Protein AF-A0A0S3ULH1-F1 (afdb_monomer)

InterPro domains:
  IPR059206 P-loop ATPase, Sll1717-like [NF047389] (30-285)

Organism: Prevotella intermedia (NCBI:txid28131)

Mean predicted aligned error: 12.22 Å

Radius of gyration: 22.66 Å; Cα contacts (8 Å, |Δi|>4): 345; chains: 1; bounding box: 82×44×46 Å

Structure (mmCIF, N/CA/C/O backbone):
data_AF-A0A0S3ULH1-F1
#
_entry.id   AF-A0A0S3ULH1-F1
#
loop_
_atom_site.group_PDB
_atom_site.id
_atom_site.type_symbol
_atom_site.label_atom_id
_atom_site.label_alt_id
_atom_site.label_comp_id
_atom_site.label_asym_id
_atom_site.label_entity_id
_atom_site.label_seq_id
_atom_site.pdbx_PDB_ins_code
_atom_site.Cartn_x
_atom_site.Cartn_y
_atom_site.Cartn_z
_atom_site.occupancy
_atom_site.B_iso_or_equiv
_atom_site.auth_seq_id
_atom_site.auth_comp_id
_atom_site.auth_asym_id
_atom_site.auth_atom_id
_atom_site.pdbx_PDB_model_num
ATOM 1 N N . MET A 1 1 ? 28.859 20.564 10.165 1.00 41.84 1 MET A N 1
ATOM 2 C CA . MET A 1 1 ? 30.160 20.377 10.840 1.00 41.84 1 MET A CA 1
ATOM 3 C C . MET A 1 1 ? 29.998 19.184 11.765 1.00 41.84 1 MET A C 1
ATOM 5 O O . MET A 1 1 ? 29.239 19.270 12.724 1.00 41.84 1 MET A O 1
ATOM 9 N N . GLY A 1 2 ? 30.549 18.041 11.371 1.00 35.47 2 GLY A N 1
ATOM 10 C CA . GLY A 1 2 ? 30.375 16.768 12.058 1.00 35.47 2 GLY A CA 1
ATOM 11 C C . GLY A 1 2 ? 31.187 16.708 13.349 1.00 35.47 2 GLY A C 1
ATOM 12 O O . GLY A 1 2 ? 32.244 17.326 13.472 1.00 35.47 2 GLY A O 1
ATOM 13 N N . VAL A 1 3 ? 30.702 15.922 14.311 1.00 42.66 3 VAL A N 1
ATOM 14 C CA . VAL A 1 3 ? 31.315 15.722 15.640 1.00 42.66 3 VAL A CA 1
ATOM 15 C C . VAL A 1 3 ? 32.783 15.262 15.545 1.00 42.66 3 VAL A C 1
ATOM 17 O O . VAL A 1 3 ? 33.584 15.524 16.440 1.00 42.66 3 VAL A O 1
ATOM 20 N N . LEU A 1 4 ? 33.162 14.645 14.425 1.00 42.12 4 LEU A N 1
ATOM 21 C CA . LEU A 1 4 ? 34.492 14.091 14.174 1.00 42.12 4 LEU A CA 1
ATOM 22 C C . LEU A 1 4 ? 35.426 15.017 13.372 1.00 42.12 4 LEU A C 1
ATOM 24 O O . LEU A 1 4 ? 36.625 14.745 13.305 1.00 42.12 4 LEU A O 1
ATOM 28 N N . ASP A 1 5 ? 34.945 16.145 12.838 1.00 43.78 5 ASP A N 1
ATOM 29 C CA . ASP A 1 5 ? 35.771 17.050 12.016 1.00 43.78 5 ASP A CA 1
ATOM 30 C C . ASP A 1 5 ? 36.932 17.657 12.830 1.00 43.78 5 ASP A C 1
ATOM 32 O O . ASP A 1 5 ? 38.032 17.882 12.319 1.00 43.78 5 ASP A O 1
ATOM 36 N N . LYS A 1 6 ? 36.730 17.850 14.143 1.00 48.81 6 LYS A N 1
ATOM 37 C CA . LYS A 1 6 ? 37.779 18.297 15.079 1.00 48.81 6 LYS A CA 1
ATOM 38 C C . LYS A 1 6 ? 38.857 17.235 15.344 1.00 48.81 6 LYS A C 1
ATOM 40 O O . LYS A 1 6 ? 39.978 17.596 15.695 1.00 48.81 6 LYS A O 1
ATOM 45 N N . LEU A 1 7 ? 38.540 15.949 15.181 1.00 43.47 7 LEU A N 1
ATOM 46 C CA . LEU A 1 7 ? 39.477 14.835 15.379 1.00 43.47 7 LEU A CA 1
ATOM 47 C C . LEU A 1 7 ? 40.346 14.591 14.136 1.00 43.47 7 LEU A C 1
ATOM 49 O O . LEU A 1 7 ? 41.542 14.336 14.269 1.00 43.47 7 LEU A O 1
ATOM 53 N N . ILE A 1 8 ? 39.780 14.758 12.937 1.00 48.38 8 ILE A N 1
ATOM 54 C CA . ILE A 1 8 ? 40.493 14.591 11.658 1.00 48.38 8 ILE A CA 1
ATOM 55 C C . ILE A 1 8 ? 41.556 15.686 11.461 1.00 48.38 8 ILE A C 1
ATOM 57 O O . ILE A 1 8 ? 42.652 15.425 10.969 1.00 48.38 8 ILE A O 1
ATOM 61 N N . ASN A 1 9 ? 41.283 16.914 11.907 1.00 46.34 9 ASN A N 1
ATOM 62 C CA . ASN A 1 9 ? 42.234 18.017 11.753 1.00 46.34 9 ASN A CA 1
ATOM 63 C C . ASN A 1 9 ? 43.432 17.950 12.717 1.00 46.34 9 ASN A C 1
ATOM 65 O O . ASN A 1 9 ? 44.463 18.557 12.440 1.00 46.34 9 ASN A O 1
ATOM 69 N N . ARG A 1 10 ? 43.352 17.182 13.816 1.00 46.47 10 ARG A N 1
ATOM 70 C CA . ARG A 1 10 ? 44.491 16.981 14.736 1.00 46.47 10 ARG A CA 1
ATOM 71 C C . ARG A 1 10 ? 45.548 16.018 14.196 1.00 46.47 10 ARG A C 1
ATOM 73 O O . ARG A 1 10 ? 46.707 16.133 14.573 1.00 46.47 10 ARG A O 1
ATOM 80 N N . THR A 1 11 ? 45.179 15.089 13.317 1.00 46.59 11 THR A N 1
ATOM 81 C CA . THR A 1 11 ? 46.098 14.060 12.798 1.00 46.59 11 THR A CA 1
ATOM 82 C C . THR A 1 11 ? 46.973 14.544 11.641 1.00 46.59 11 THR A C 1
ATOM 84 O O . THR A 1 11 ? 48.002 13.932 11.376 1.00 46.59 11 THR A O 1
ATOM 87 N N . ARG A 1 12 ? 46.631 15.660 10.982 1.00 46.47 12 ARG A N 1
ATOM 88 C CA . ARG A 1 12 ? 47.402 16.201 9.844 1.00 46.47 12 ARG A CA 1
ATOM 89 C C . ARG A 1 12 ? 48.645 17.018 10.227 1.00 46.47 12 ARG A C 1
ATOM 91 O O . ARG A 1 12 ? 49.480 17.244 9.362 1.00 46.47 12 ARG A O 1
ATOM 98 N N . ASN A 1 13 ? 48.799 17.423 11.492 1.00 45.12 13 ASN A N 1
ATOM 99 C CA . ASN A 1 13 ? 49.894 18.311 11.921 1.00 45.12 13 ASN A CA 1
ATOM 100 C C . ASN A 1 13 ? 51.162 17.604 12.432 1.00 45.12 13 ASN A C 1
ATOM 102 O O . ASN A 1 13 ? 52.136 18.286 12.740 1.00 45.12 13 ASN A O 1
ATOM 106 N N . ASN A 1 14 ? 51.198 16.270 12.492 1.00 43.31 14 ASN A N 1
ATOM 107 C CA . ASN A 1 14 ? 52.399 15.542 12.909 1.00 43.31 14 ASN A CA 1
ATOM 108 C C . ASN A 1 14 ? 53.094 14.924 11.693 1.00 43.31 14 ASN A C 1
ATOM 110 O O . ASN A 1 14 ? 52.761 13.825 11.254 1.00 43.31 14 ASN A O 1
ATOM 114 N N . GLY A 1 15 ? 54.060 15.665 11.147 1.00 46.69 15 GLY A N 1
ATOM 115 C CA . GLY A 1 15 ? 54.999 15.173 10.147 1.00 46.69 15 GLY A CA 1
ATOM 116 C C . GLY A 1 15 ? 55.938 14.122 10.739 1.00 46.69 15 GLY A C 1
ATOM 117 O O . GLY A 1 15 ? 56.554 14.336 11.780 1.00 46.69 15 GLY A O 1
ATOM 118 N N . GLY A 1 16 ? 56.051 12.985 10.059 1.00 38.22 16 GLY A N 1
ATOM 119 C CA . GLY A 1 16 ? 56.993 11.926 10.399 1.00 38.22 16 GLY A CA 1
ATOM 120 C C . GLY A 1 16 ? 56.748 10.689 9.546 1.00 38.22 16 GLY A C 1
ATOM 121 O O . GLY A 1 16 ? 55.674 10.097 9.605 1.00 38.22 16 GLY A O 1
ATOM 122 N N . ASN A 1 17 ? 57.747 10.327 8.740 1.00 48.19 17 ASN A N 1
ATOM 123 C CA . ASN A 1 17 ? 57.788 9.127 7.905 1.00 48.19 17 ASN A CA 1
ATOM 124 C C . ASN A 1 17 ? 57.305 7.891 8.682 1.00 48.19 17 ASN A C 1
ATOM 126 O O . ASN A 1 17 ? 57.928 7.493 9.665 1.00 48.19 17 ASN A O 1
ATOM 130 N N . SER A 1 18 ? 56.220 7.262 8.235 1.00 40.56 18 SER A N 1
ATOM 131 C CA . SER A 1 18 ? 55.760 5.986 8.776 1.00 40.56 18 SER A CA 1
ATOM 132 C C . SER A 1 18 ? 54.980 5.237 7.706 1.00 40.56 18 SER A C 1
ATOM 134 O O . SER A 1 18 ? 54.102 5.804 7.056 1.00 40.56 18 SER A O 1
ATOM 136 N N . TYR A 1 19 ? 55.331 3.966 7.513 1.00 43.03 19 TYR A N 1
ATOM 137 C CA . TYR A 1 19 ? 54.594 3.008 6.696 1.00 43.03 19 TYR A CA 1
ATOM 138 C C . TYR A 1 19 ? 53.087 3.184 6.913 1.00 43.03 19 TYR A C 1
ATOM 140 O O . TYR A 1 19 ? 52.590 3.001 8.027 1.00 43.03 19 TYR A O 1
ATOM 148 N N . HIS A 1 20 ? 52.356 3.534 5.853 1.00 46.38 20 HIS A N 1
ATOM 149 C CA . HIS A 1 20 ? 50.905 3.660 5.903 1.00 46.38 20 HIS A CA 1
ATOM 150 C C . HIS A 1 20 ? 50.287 2.280 6.175 1.00 46.38 20 HIS A C 1
ATOM 152 O O . HIS A 1 20 ? 49.943 1.537 5.259 1.00 46.38 20 HIS A O 1
ATOM 158 N N . LYS A 1 21 ? 50.112 1.933 7.454 1.00 45.50 21 LYS A N 1
ATOM 159 C CA . LYS A 1 21 ? 49.134 0.928 7.874 1.00 45.50 21 LYS A CA 1
ATOM 160 C C . LYS A 1 21 ? 47.760 1.507 7.557 1.00 45.50 21 LYS A C 1
ATOM 162 O O . LYS A 1 21 ? 47.193 2.259 8.343 1.00 45.50 21 LYS A O 1
ATOM 167 N N . THR A 1 22 ? 47.268 1.244 6.353 1.00 48.81 22 THR A N 1
ATOM 168 C CA . THR A 1 22 ? 45.938 1.686 5.946 1.00 48.81 22 THR A CA 1
ATOM 169 C C . THR A 1 22 ? 44.904 0.716 6.494 1.00 48.81 22 THR A C 1
ATOM 171 O O . THR A 1 22 ? 45.034 -0.487 6.294 1.00 48.81 22 THR A O 1
ATOM 174 N N . THR A 1 23 ? 43.818 1.222 7.066 1.00 44.03 23 THR A N 1
ATOM 175 C CA . THR A 1 23 ? 42.575 0.468 7.299 1.00 44.03 23 THR A CA 1
ATOM 176 C C . THR A 1 23 ? 41.792 0.243 5.995 1.00 44.03 23 THR A C 1
ATOM 178 O O . THR A 1 23 ? 40.571 0.122 6.001 1.00 44.03 23 THR A O 1
ATOM 181 N N . LYS A 1 24 ? 42.472 0.213 4.843 1.00 44.91 24 LYS A N 1
ATOM 182 C CA . LYS A 1 24 ? 41.869 -0.032 3.531 1.00 44.91 24 LYS A CA 1
ATOM 183 C C . LYS A 1 24 ? 41.434 -1.503 3.512 1.00 44.91 24 LYS A C 1
ATOM 185 O O . LYS A 1 24 ? 42.273 -2.387 3.404 1.00 44.91 24 LYS A O 1
ATOM 190 N N . GLY A 1 25 ? 40.141 -1.740 3.743 1.00 44.16 25 GLY A N 1
ATOM 191 C CA . GLY A 1 25 ? 39.559 -3.065 4.012 1.00 44.16 25 GLY A CA 1
ATOM 192 C C . GLY A 1 25 ? 38.865 -3.194 5.376 1.00 44.16 25 GLY A C 1
ATOM 193 O O . GLY A 1 25 ? 38.247 -4.214 5.652 1.00 44.16 25 GLY A O 1
ATOM 194 N N . PHE A 1 26 ? 38.925 -2.169 6.229 1.00 33.47 26 PHE A N 1
ATOM 195 C CA . PHE A 1 26 ? 38.158 -2.115 7.471 1.00 33.47 26 PHE A CA 1
ATOM 196 C C . PHE A 1 26 ? 36.742 -1.614 7.159 1.00 33.47 26 PHE A C 1
ATOM 198 O O . PHE A 1 26 ? 36.512 -0.413 7.012 1.00 33.47 26 PHE A O 1
ATOM 205 N N . CYS A 1 27 ? 35.793 -2.541 7.019 1.00 44.28 27 CYS A N 1
ATOM 206 C CA . CYS A 1 27 ? 34.372 -2.212 6.951 1.00 44.28 27 CYS A CA 1
ATOM 207 C C . CYS A 1 27 ? 33.905 -1.761 8.338 1.00 44.28 27 CYS A C 1
ATOM 209 O O . CYS A 1 27 ? 33.594 -2.573 9.206 1.00 44.28 27 CYS A O 1
ATOM 211 N N . ILE A 1 28 ? 33.857 -0.447 8.551 1.00 48.84 28 ILE A N 1
ATOM 212 C CA . ILE A 1 28 ? 33.055 0.133 9.626 1.00 48.84 28 ILE A CA 1
ATOM 213 C C . ILE A 1 28 ? 31.607 -0.024 9.160 1.00 48.84 28 ILE A C 1
ATOM 215 O O . ILE A 1 28 ? 31.156 0.706 8.281 1.00 48.84 28 ILE A O 1
ATOM 219 N N . GLY A 1 29 ? 30.954 -1.081 9.644 1.00 42.94 29 GLY A N 1
ATOM 220 C CA . GLY A 1 29 ? 29.659 -1.523 9.141 1.00 42.94 29 GLY A CA 1
ATOM 221 C C . GLY A 1 29 ? 28.594 -0.441 9.266 1.00 42.94 29 GLY A C 1
ATOM 222 O O . GLY A 1 29 ? 28.454 0.191 10.314 1.00 42.94 29 GLY A O 1
ATOM 223 N N . ILE A 1 30 ? 27.828 -0.259 8.195 1.00 55.34 30 ILE A N 1
ATOM 224 C CA . ILE A 1 30 ? 26.535 0.405 8.269 1.00 55.34 30 ILE A CA 1
ATOM 225 C C . ILE A 1 30 ? 25.559 -0.674 8.763 1.00 55.34 30 ILE A C 1
ATOM 227 O O . ILE A 1 30 ? 25.462 -1.723 8.131 1.00 55.34 30 ILE A O 1
ATOM 231 N N . PRO A 1 31 ? 24.911 -0.504 9.926 1.00 54.22 31 PRO A N 1
ATOM 232 C CA . PRO A 1 31 ? 24.268 -1.614 10.632 1.00 54.22 31 PRO A CA 1
ATOM 233 C C . PRO A 1 31 ? 22.986 -2.143 9.968 1.00 54.22 31 PRO A C 1
ATOM 235 O O . PRO A 1 31 ? 22.467 -3.171 10.403 1.00 54.22 31 PRO A O 1
ATOM 238 N N . GLU A 1 32 ? 22.456 -1.464 8.947 1.00 60.06 32 GLU A N 1
ATOM 239 C CA . GLU A 1 32 ? 21.135 -1.739 8.377 1.00 60.06 32 GLU A CA 1
ATOM 240 C C . GLU A 1 32 ? 21.149 -1.614 6.851 1.00 60.06 32 GLU A C 1
ATOM 242 O O . GLU A 1 32 ? 21.773 -0.706 6.304 1.00 60.06 32 GLU A O 1
ATOM 247 N N . ALA A 1 33 ? 20.427 -2.510 6.169 1.00 58.56 33 ALA A N 1
ATOM 248 C CA . ALA A 1 33 ? 20.373 -2.560 4.706 1.00 58.56 33 ALA A CA 1
ATOM 249 C C . ALA A 1 33 ? 19.821 -1.265 4.082 1.00 58.56 33 ALA A C 1
ATOM 251 O O . ALA A 1 33 ? 20.285 -0.856 3.025 1.00 58.56 33 ALA A O 1
ATOM 252 N N . GLU A 1 34 ? 18.886 -0.585 4.752 1.00 56.38 34 GLU A N 1
ATOM 253 C CA . GLU A 1 34 ? 18.378 0.731 4.333 1.00 56.38 34 GLU A CA 1
ATOM 254 C C . GLU A 1 34 ? 19.474 1.804 4.378 1.00 56.38 34 GLU A C 1
ATOM 256 O O . GLU A 1 34 ? 19.679 2.570 3.430 1.00 56.38 34 GLU A O 1
ATOM 261 N N . ALA A 1 35 ? 20.219 1.844 5.483 1.00 54.75 35 ALA A N 1
ATOM 262 C CA . ALA A 1 35 ? 21.317 2.780 5.643 1.00 54.75 35 ALA A CA 1
ATOM 263 C C . ALA A 1 35 ? 22.459 2.459 4.661 1.00 54.75 35 ALA A C 1
ATOM 265 O O . ALA A 1 35 ? 23.105 3.382 4.163 1.00 54.75 35 ALA A O 1
ATOM 266 N N . GLU A 1 36 ? 22.682 1.181 4.337 1.00 57.62 36 GLU A N 1
ATOM 267 C CA . GLU A 1 36 ? 23.626 0.743 3.307 1.00 57.62 36 GLU A CA 1
ATOM 268 C C . GLU A 1 36 ? 23.166 1.177 1.907 1.00 57.62 36 GLU A C 1
ATOM 270 O O . GLU A 1 36 ? 23.932 1.823 1.196 1.00 57.62 36 GLU A O 1
ATOM 275 N N . ALA A 1 37 ? 21.902 0.943 1.544 1.00 57.78 37 ALA A N 1
ATOM 276 C CA . ALA A 1 37 ? 21.329 1.375 0.268 1.00 57.78 37 ALA A CA 1
ATOM 277 C C . ALA A 1 37 ? 21.405 2.901 0.064 1.00 57.78 37 ALA A C 1
ATOM 279 O O . ALA A 1 37 ? 21.583 3.370 -1.061 1.00 57.78 37 ALA A O 1
ATOM 280 N N . THR A 1 38 ? 21.306 3.674 1.149 1.00 56.00 38 THR A N 1
ATOM 281 C CA . THR A 1 38 ? 21.276 5.144 1.099 1.00 56.00 38 THR A CA 1
ATOM 282 C C . THR A 1 38 ? 22.662 5.790 1.216 1.00 56.00 38 THR A C 1
ATOM 284 O O . THR A 1 38 ? 22.902 6.843 0.626 1.00 56.00 38 THR A O 1
ATOM 287 N N . THR A 1 39 ? 23.580 5.191 1.982 1.00 55.44 39 THR A N 1
ATOM 288 C CA . THR A 1 39 ? 24.815 5.863 2.446 1.00 55.44 39 THR A CA 1
ATOM 289 C C . THR A 1 39 ? 26.097 5.186 1.962 1.00 55.44 39 THR A C 1
ATOM 291 O O . THR A 1 39 ? 27.173 5.782 2.053 1.00 55.44 39 THR A O 1
ATOM 294 N N . ALA A 1 40 ? 26.030 3.948 1.464 1.00 57.91 40 ALA A N 1
ATOM 295 C CA . ALA A 1 40 ? 27.221 3.237 1.018 1.00 57.91 40 ALA A CA 1
ATOM 296 C C . ALA A 1 40 ? 27.744 3.782 -0.319 1.00 57.91 40 ALA A C 1
ATOM 298 O O . ALA A 1 40 ? 26.994 4.111 -1.237 1.00 57.91 40 ALA A O 1
ATOM 299 N N . SER A 1 41 ? 29.071 3.832 -0.451 1.00 51.72 41 SER A N 1
ATOM 300 C CA . SER A 1 41 ? 29.747 4.168 -1.710 1.00 51.72 41 SER A CA 1
ATOM 301 C C . SER A 1 41 ? 29.625 3.068 -2.772 1.00 51.72 41 SER A C 1
ATOM 303 O O . SER A 1 41 ? 29.905 3.318 -3.943 1.00 51.72 41 SER A O 1
ATOM 305 N N . ILE A 1 42 ? 29.214 1.860 -2.374 1.00 53.81 42 ILE A N 1
ATOM 306 C CA . ILE A 1 42 ? 28.978 0.709 -3.247 1.00 53.81 42 ILE A CA 1
ATOM 307 C C . ILE A 1 42 ? 27.502 0.328 -3.122 1.00 53.81 42 ILE A C 1
ATOM 309 O O . ILE A 1 42 ? 26.988 0.222 -2.012 1.00 53.81 42 ILE A O 1
ATOM 313 N N . LYS A 1 43 ? 26.815 0.141 -4.255 1.00 58.38 43 LYS A N 1
ATOM 314 C CA . LYS A 1 43 ? 25.382 -0.185 -4.279 1.00 58.38 43 LYS A CA 1
ATOM 315 C C . LYS A 1 43 ? 25.134 -1.581 -3.703 1.00 58.38 43 LYS A C 1
ATOM 317 O O . LYS A 1 43 ? 25.826 -2.518 -4.108 1.00 58.38 43 LYS A O 1
ATOM 322 N N . LEU A 1 44 ? 24.102 -1.711 -2.864 1.00 62.44 44 LEU A N 1
ATOM 323 C CA . LEU A 1 44 ? 23.620 -2.973 -2.279 1.00 62.44 44 LEU A CA 1
ATOM 324 C C . LEU A 1 44 ? 23.453 -4.083 -3.338 1.00 62.44 44 LEU A C 1
ATOM 326 O O . LEU A 1 44 ? 23.841 -5.225 -3.109 1.00 62.44 44 LEU A O 1
ATOM 330 N N . ASP A 1 45 ? 22.978 -3.726 -4.536 1.00 60.28 45 ASP A N 1
ATOM 331 C CA . ASP A 1 45 ? 22.803 -4.645 -5.675 1.00 60.28 45 ASP A CA 1
ATOM 332 C C . ASP A 1 45 ? 24.074 -5.389 -6.092 1.00 60.28 45 ASP A C 1
ATOM 334 O O . ASP A 1 45 ? 23.996 -6.463 -6.677 1.00 60.28 45 ASP A O 1
ATOM 338 N N . THR A 1 46 ? 25.251 -4.833 -5.800 1.00 58.28 46 THR A N 1
ATOM 339 C CA . THR A 1 46 ? 26.536 -5.459 -6.148 1.00 58.28 46 THR A CA 1
ATOM 340 C C . THR A 1 46 ? 26.807 -6.703 -5.295 1.00 58.28 46 THR A C 1
ATOM 342 O O . THR A 1 46 ? 27.585 -7.565 -5.696 1.00 58.28 46 THR A O 1
ATOM 345 N N . PHE A 1 47 ? 26.180 -6.796 -4.118 1.00 61.44 47 PHE A N 1
ATOM 346 C CA . PHE A 1 47 ? 26.401 -7.867 -3.144 1.00 61.44 47 PHE A CA 1
ATOM 347 C C . PHE A 1 47 ? 25.138 -8.659 -2.805 1.00 61.44 47 PHE A C 1
ATOM 349 O O . PHE A 1 47 ? 25.234 -9.699 -2.152 1.00 61.44 47 PHE A O 1
ATOM 356 N N . PHE A 1 48 ? 23.960 -8.190 -3.224 1.00 68.81 48 PHE A N 1
ATOM 357 C CA . PHE A 1 48 ? 22.719 -8.909 -2.988 1.00 68.81 48 PHE A CA 1
ATOM 358 C C . PHE A 1 48 ? 22.682 -10.200 -3.812 1.00 68.81 48 PHE A C 1
ATOM 360 O O . PHE A 1 48 ? 22.799 -10.187 -5.036 1.00 68.81 48 PHE A O 1
ATOM 367 N N . VAL A 1 49 ? 22.491 -11.324 -3.125 1.00 67.81 49 VAL A N 1
ATOM 368 C CA . VAL A 1 49 ? 22.303 -12.639 -3.739 1.00 67.81 49 VAL A CA 1
ATOM 369 C C . VAL A 1 49 ? 21.054 -13.267 -3.133 1.00 67.81 49 VAL A C 1
ATOM 371 O O . VAL A 1 49 ? 20.985 -13.490 -1.922 1.00 67.81 49 VAL A O 1
ATOM 374 N N . ASP A 1 50 ? 20.065 -13.566 -3.976 1.00 71.38 50 ASP A N 1
ATOM 375 C CA . ASP A 1 50 ? 18.818 -14.218 -3.568 1.00 71.38 50 ASP A CA 1
ATOM 376 C C . ASP A 1 50 ? 19.007 -15.736 -3.414 1.00 71.38 50 ASP A C 1
ATOM 378 O O . ASP A 1 50 ? 18.539 -16.533 -4.221 1.00 71.38 50 ASP A O 1
ATOM 382 N N . TYR A 1 51 ? 19.717 -16.154 -2.365 1.00 65.25 51 TYR A N 1
ATOM 383 C CA . TYR A 1 51 ? 20.005 -17.572 -2.109 1.00 65.25 51 TYR A CA 1
ATOM 384 C C . TYR A 1 51 ? 18.757 -18.447 -1.900 1.00 65.25 51 TYR A C 1
ATOM 386 O O . TYR A 1 51 ? 18.849 -19.670 -1.987 1.00 65.25 51 TYR A O 1
ATOM 394 N N . LEU A 1 52 ? 17.607 -17.848 -1.579 1.00 68.94 52 LEU A N 1
ATOM 395 C CA . LEU A 1 52 ? 16.378 -18.566 -1.227 1.00 68.94 52 LEU A CA 1
ATOM 396 C C . LEU A 1 52 ? 15.296 -18.472 -2.316 1.00 68.94 52 LEU A C 1
ATOM 398 O O . LEU A 1 52 ? 14.152 -18.871 -2.066 1.00 68.94 52 LEU A O 1
ATOM 402 N N . ASP A 1 53 ? 15.636 -17.962 -3.506 1.00 75.31 53 ASP A N 1
ATOM 403 C CA . ASP A 1 53 ? 14.702 -17.720 -4.614 1.00 75.31 53 ASP A CA 1
ATOM 404 C C . ASP A 1 53 ? 13.444 -16.952 -4.154 1.00 75.31 53 ASP A C 1
ATOM 406 O O . ASP A 1 53 ? 12.312 -17.230 -4.578 1.00 75.31 53 ASP A O 1
ATOM 410 N N . VAL A 1 54 ? 13.613 -16.010 -3.223 1.00 76.50 54 VAL A N 1
ATOM 411 C CA . VAL A 1 54 ? 12.516 -15.241 -2.636 1.00 76.50 54 VAL A CA 1
ATOM 412 C C . VAL A 1 54 ? 11.797 -14.443 -3.712 1.00 76.50 54 VAL A C 1
ATOM 414 O O . VAL A 1 54 ? 10.568 -14.466 -3.755 1.00 76.50 54 VAL A O 1
ATOM 417 N N . LEU A 1 55 ? 12.531 -13.800 -4.621 1.00 77.31 55 LEU A N 1
ATOM 418 C CA . LEU A 1 55 ? 11.959 -12.980 -5.691 1.00 77.31 55 LEU A CA 1
ATOM 419 C C . LEU A 1 55 ? 11.087 -13.820 -6.631 1.00 77.31 55 LEU A C 1
ATOM 421 O O . LEU A 1 55 ? 9.954 -13.454 -6.946 1.00 77.31 55 LEU A O 1
ATOM 425 N N . LYS A 1 56 ? 11.563 -15.012 -7.008 1.00 75.81 56 LYS A N 1
ATOM 426 C CA . LYS A 1 56 ? 10.804 -15.951 -7.845 1.00 75.81 56 LYS A CA 1
ATOM 427 C C . LYS A 1 56 ? 9.526 -16.421 -7.153 1.00 75.81 56 LYS A C 1
ATOM 429 O O . LYS A 1 56 ? 8.485 -16.554 -7.791 1.00 75.81 56 LYS A O 1
ATOM 434 N N . GLN A 1 57 ? 9.584 -16.660 -5.847 1.00 74.81 57 GLN A N 1
ATOM 435 C CA . GLN A 1 57 ? 8.412 -17.047 -5.064 1.00 74.81 57 GLN A CA 1
ATOM 436 C C . GLN A 1 57 ? 7.422 -15.886 -4.883 1.00 74.81 57 GLN A C 1
ATOM 438 O O . GLN A 1 57 ? 6.207 -16.106 -4.901 1.00 74.81 57 GLN A O 1
ATOM 443 N N . LEU A 1 58 ? 7.926 -14.655 -4.763 1.00 81.50 58 LEU A N 1
ATOM 444 C CA . LEU A 1 58 ? 7.130 -13.431 -4.721 1.00 81.50 58 LEU A CA 1
ATOM 445 C C . LEU A 1 58 ? 6.471 -13.100 -6.063 1.00 81.50 58 LEU A C 1
ATOM 447 O O . LEU A 1 58 ? 5.478 -12.382 -6.060 1.00 81.50 58 LEU A O 1
ATOM 451 N N . ASN A 1 59 ? 6.914 -13.660 -7.189 1.00 74.94 59 ASN A N 1
ATOM 452 C CA . ASN A 1 59 ? 6.197 -13.516 -8.462 1.00 74.94 59 ASN A CA 1
ATOM 453 C C . ASN A 1 59 ? 4.883 -14.315 -8.524 1.00 74.94 59 ASN A C 1
ATOM 455 O O . ASN A 1 59 ? 4.023 -14.003 -9.342 1.00 74.94 59 ASN A O 1
ATOM 459 N N . ASN A 1 60 ? 4.693 -15.305 -7.646 1.00 75.31 60 ASN A N 1
ATOM 460 C CA . ASN A 1 60 ? 3.525 -16.193 -7.677 1.00 75.31 60 ASN A CA 1
ATOM 461 C C . ASN A 1 60 ? 2.456 -15.778 -6.647 1.00 75.31 60 ASN A C 1
ATOM 463 O O . ASN A 1 60 ? 2.107 -14.608 -6.533 1.00 75.31 60 ASN A O 1
ATOM 467 N N . GLU A 1 61 ? 1.903 -16.711 -5.872 1.00 76.75 61 GLU A N 1
ATOM 468 C CA . GLU A 1 61 ? 0.841 -16.447 -4.896 1.00 76.75 61 GLU A CA 1
ATOM 469 C C . GLU A 1 61 ? 1.347 -15.865 -3.569 1.00 76.75 61 GLU A C 1
ATOM 471 O O . GLU A 1 61 ? 0.567 -15.308 -2.799 1.00 76.75 61 GLU A O 1
ATOM 476 N N . LYS A 1 62 ? 2.645 -15.991 -3.267 1.00 83.25 62 LYS A N 1
ATOM 477 C CA . LYS A 1 62 ? 3.196 -15.615 -1.956 1.00 83.25 62 LYS A CA 1
ATOM 478 C C . LYS A 1 62 ? 3.417 -14.115 -1.859 1.00 83.25 62 LYS A C 1
ATOM 480 O O . LYS A 1 62 ? 3.936 -13.508 -2.789 1.00 83.25 62 LYS A O 1
ATOM 485 N N . PHE A 1 63 ? 3.046 -13.522 -0.732 1.00 87.75 63 PHE A N 1
ATOM 486 C CA . PHE A 1 63 ? 3.174 -12.078 -0.510 1.00 87.75 63 PHE A CA 1
ATOM 487 C C . PHE A 1 63 ? 3.597 -11.706 0.918 1.00 87.75 63 PHE A C 1
ATOM 489 O O . PHE A 1 63 ? 3.667 -10.526 1.245 1.00 87.75 63 PHE A O 1
ATOM 496 N N . ILE A 1 64 ? 3.883 -12.692 1.774 1.00 87.62 64 ILE A N 1
ATOM 497 C CA . ILE A 1 64 ? 4.362 -12.468 3.142 1.00 87.62 64 ILE A CA 1
ATOM 498 C C . ILE A 1 64 ? 5.751 -13.086 3.285 1.00 87.62 64 ILE A C 1
ATOM 500 O O . ILE A 1 64 ? 5.924 -14.294 3.095 1.00 87.62 64 ILE A O 1
ATOM 504 N N . VAL A 1 65 ? 6.720 -12.260 3.674 1.00 86.81 65 VAL A N 1
ATOM 505 C CA . VAL A 1 65 ? 8.103 -12.654 3.948 1.00 86.81 65 VAL A CA 1
ATOM 506 C C . VAL A 1 65 ? 8.339 -12.592 5.455 1.00 86.81 65 VAL A C 1
ATOM 508 O O . VAL A 1 65 ? 8.277 -11.528 6.071 1.00 86.81 65 VAL A O 1
ATOM 511 N N . LEU A 1 66 ? 8.608 -13.749 6.061 1.00 85.31 66 LEU A N 1
ATOM 512 C CA . LEU A 1 66 ? 8.868 -13.889 7.492 1.00 85.31 66 LEU A CA 1
ATOM 513 C C . LEU A 1 66 ? 10.362 -14.078 7.759 1.00 85.31 66 LEU A C 1
ATOM 515 O O . LEU A 1 66 ? 10.984 -14.958 7.171 1.00 85.31 66 LEU A O 1
ATOM 519 N N . GLY A 1 67 ? 10.921 -13.331 8.711 1.00 80.88 67 GLY A N 1
ATOM 520 C CA . GLY A 1 67 ? 12.329 -13.470 9.113 1.00 80.88 67 GLY A CA 1
ATOM 521 C C . GLY A 1 67 ? 12.656 -12.770 10.435 1.00 80.88 67 GLY A C 1
ATOM 522 O O . GLY A 1 67 ? 12.066 -11.738 10.756 1.00 80.88 67 GLY A O 1
ATOM 523 N N . ARG A 1 68 ? 13.612 -13.291 11.218 1.00 80.19 68 ARG A N 1
ATOM 524 C CA . ARG A 1 68 ? 14.110 -12.633 12.451 1.00 80.19 68 ARG A CA 1
ATOM 525 C C . ARG A 1 68 ? 14.745 -11.263 12.142 1.00 80.19 68 ARG A C 1
ATOM 527 O O . ARG A 1 68 ? 15.021 -10.943 10.983 1.00 80.19 68 ARG A O 1
ATOM 534 N N . LYS A 1 69 ? 14.985 -10.427 13.159 1.00 79.88 69 LYS A N 1
ATOM 535 C CA . LYS A 1 69 ? 15.769 -9.189 12.974 1.00 79.88 69 LYS A CA 1
ATOM 536 C C . LYS A 1 69 ? 17.161 -9.546 12.428 1.00 79.88 69 LYS A C 1
ATOM 538 O O . LYS A 1 69 ? 17.753 -10.515 12.892 1.00 79.88 69 LYS A O 1
ATOM 543 N N . GLY A 1 70 ? 17.633 -8.808 11.423 1.00 73.19 70 GLY A N 1
ATOM 544 C CA . GLY A 1 70 ? 18.923 -9.066 10.767 1.00 73.19 70 GLY A CA 1
ATOM 545 C C . GLY A 1 70 ? 18.926 -10.171 9.699 1.00 73.19 70 GLY A C 1
ATOM 546 O O . GLY A 1 70 ? 19.983 -10.492 9.180 1.00 73.19 70 GLY A O 1
ATOM 547 N N . THR A 1 71 ? 17.771 -10.740 9.329 1.00 78.81 71 THR A N 1
ATOM 548 C CA . THR A 1 71 ? 17.681 -11.780 8.270 1.00 78.81 71 THR A CA 1
ATOM 549 C C . THR A 1 71 ? 17.621 -11.234 6.839 1.00 78.81 71 THR A C 1
ATOM 551 O O . THR A 1 71 ? 17.400 -11.997 5.906 1.00 78.81 71 THR A O 1
ATOM 554 N N . GLY A 1 72 ? 17.778 -9.920 6.651 1.00 77.88 72 GLY A N 1
ATOM 555 C CA . GLY A 1 72 ? 17.809 -9.311 5.317 1.00 77.88 72 GLY A CA 1
ATOM 556 C C . GLY A 1 72 ? 16.444 -9.059 4.664 1.00 77.88 72 GLY A C 1
ATOM 557 O O . GLY A 1 72 ? 16.398 -8.829 3.463 1.00 77.88 72 GLY A O 1
ATOM 558 N N . LYS A 1 73 ? 15.330 -9.050 5.415 1.00 85.31 73 LYS A N 1
ATOM 559 C CA . LYS A 1 73 ? 13.999 -8.687 4.870 1.00 85.31 73 LYS A CA 1
ATOM 560 C C . LYS A 1 73 ? 14.012 -7.332 4.156 1.00 85.31 73 LYS A C 1
ATOM 562 O O . LYS A 1 73 ? 13.645 -7.256 2.990 1.00 85.31 73 LYS A O 1
ATOM 567 N N . SER A 1 74 ? 14.518 -6.302 4.830 1.00 81.62 74 SER A N 1
ATOM 568 C CA . SER A 1 74 ? 14.634 -4.963 4.252 1.00 81.62 74 SER A CA 1
ATOM 569 C C . SER A 1 74 ? 15.631 -4.932 3.089 1.00 81.62 74 SER A C 1
ATOM 571 O O . SER A 1 74 ? 15.406 -4.206 2.136 1.00 81.62 74 SER A O 1
ATOM 573 N N . ALA A 1 75 ? 16.664 -5.788 3.080 1.00 82.31 75 ALA A N 1
ATOM 574 C CA . ALA A 1 75 ? 17.568 -5.915 1.930 1.00 82.31 75 ALA A CA 1
ATOM 575 C C . ALA A 1 75 ? 16.848 -6.444 0.676 1.00 82.31 75 ALA A C 1
ATOM 577 O O . ALA A 1 75 ? 17.108 -5.959 -0.418 1.00 82.31 75 ALA A O 1
ATOM 578 N N . ILE A 1 76 ? 15.909 -7.389 0.831 1.00 85.12 76 ILE A N 1
ATOM 579 C CA . ILE A 1 76 ? 15.057 -7.855 -0.277 1.00 85.12 76 ILE A CA 1
ATOM 580 C C . ILE A 1 76 ? 14.195 -6.702 -0.802 1.00 85.12 76 ILE A C 1
ATOM 582 O O . ILE A 1 76 ? 14.113 -6.504 -2.011 1.00 85.12 76 ILE A O 1
ATOM 586 N N . GLY A 1 77 ? 13.564 -5.937 0.093 1.00 86.00 77 GLY A N 1
ATOM 587 C CA . GLY A 1 77 ? 12.749 -4.787 -0.300 1.00 86.00 77 GLY A CA 1
ATOM 588 C C . GLY A 1 77 ? 13.562 -3.696 -1.007 1.00 86.00 77 GLY A C 1
ATOM 589 O O . GLY A 1 77 ? 13.163 -3.223 -2.067 1.00 86.00 77 GLY A O 1
ATOM 590 N N . GLU A 1 78 ? 14.732 -3.342 -0.472 1.00 85.31 78 GLU A N 1
ATOM 591 C CA . GLU A 1 78 ? 15.644 -2.367 -1.086 1.00 85.31 78 GLU A CA 1
ATOM 592 C C . GLU A 1 78 ? 16.155 -2.838 -2.447 1.00 85.31 78 GLU A C 1
ATOM 594 O O . GLU A 1 78 ? 16.259 -2.046 -3.382 1.00 85.31 78 GLU A O 1
ATOM 599 N N . HIS A 1 79 ? 16.413 -4.137 -2.601 1.00 85.38 79 HIS A N 1
ATOM 600 C CA . HIS A 1 79 ? 16.784 -4.692 -3.894 1.00 85.38 79 HIS A CA 1
ATOM 601 C C . HIS A 1 79 ? 15.638 -4.587 -4.913 1.00 85.38 79 HIS A C 1
ATOM 603 O O . HIS A 1 79 ? 15.866 -4.143 -6.036 1.00 85.38 79 HIS A O 1
ATOM 609 N N . ILE A 1 80 ? 14.392 -4.898 -4.524 1.00 86.56 80 ILE A N 1
ATOM 610 C CA . ILE A 1 80 ? 13.203 -4.682 -5.374 1.00 86.56 80 ILE A CA 1
ATOM 611 C C . ILE A 1 80 ? 13.090 -3.203 -5.777 1.00 86.56 80 ILE A C 1
ATOM 613 O O . ILE A 1 80 ? 12.843 -2.900 -6.945 1.00 86.56 80 ILE A O 1
ATOM 617 N N . LEU A 1 81 ? 13.319 -2.283 -4.836 1.00 88.31 81 LEU A N 1
ATOM 618 C CA . LEU A 1 81 ? 13.310 -0.844 -5.098 1.00 88.31 81 LEU A CA 1
ATOM 619 C C . LEU A 1 81 ? 14.417 -0.414 -6.062 1.00 88.31 81 LEU A C 1
ATOM 621 O O . LEU A 1 81 ? 14.202 0.441 -6.923 1.00 88.31 81 LEU A O 1
ATOM 625 N N . SER A 1 82 ? 15.601 -1.002 -5.939 1.00 84.81 82 SER A N 1
ATOM 626 C CA . SER A 1 82 ? 16.712 -0.710 -6.835 1.00 84.81 82 SER A CA 1
ATOM 627 C C . SER A 1 82 ? 16.478 -1.251 -8.247 1.00 84.81 82 SER A C 1
ATOM 629 O O . SER A 1 82 ? 16.742 -0.543 -9.220 1.00 84.81 82 SER A O 1
ATOM 631 N N . LEU A 1 83 ? 15.900 -2.451 -8.381 1.00 84.94 83 LEU A N 1
ATOM 632 C CA . LEU A 1 83 ? 15.459 -2.992 -9.671 1.00 84.94 83 LEU A CA 1
ATOM 633 C C . LEU A 1 83 ? 14.442 -2.059 -10.337 1.00 84.94 83 LEU A C 1
ATOM 635 O O . LEU A 1 83 ? 14.632 -1.678 -11.489 1.00 84.94 83 LEU A O 1
ATOM 639 N N . ALA A 1 84 ? 13.443 -1.591 -9.584 1.00 86.31 84 ALA A N 1
ATOM 640 C CA . ALA A 1 84 ? 12.444 -0.651 -10.085 1.00 86.31 84 ALA A CA 1
ATOM 641 C C . ALA A 1 84 ? 13.052 0.677 -10.569 1.00 86.31 84 ALA A C 1
ATOM 643 O O . ALA A 1 84 ? 12.637 1.220 -11.585 1.00 86.31 84 ALA A O 1
ATOM 644 N N . LYS A 1 85 ? 14.100 1.190 -9.909 1.00 84.62 85 LYS A N 1
ATOM 645 C CA . LYS A 1 85 ? 14.815 2.397 -10.373 1.00 84.62 85 LYS A CA 1
ATOM 646 C C . LYS A 1 85 ? 15.538 2.199 -11.709 1.00 84.62 85 LYS A C 1
ATOM 648 O O . LYS A 1 85 ? 15.799 3.183 -12.400 1.00 84.62 85 LYS A O 1
ATOM 653 N N . ASN A 1 86 ? 15.889 0.961 -12.055 1.00 82.56 86 ASN A N 1
ATOM 654 C CA . ASN A 1 86 ? 16.576 0.622 -13.301 1.00 82.56 86 ASN A CA 1
ATOM 655 C C . ASN A 1 86 ? 15.607 0.165 -14.411 1.00 82.56 86 ASN A C 1
ATOM 657 O O . ASN A 1 86 ? 16.004 0.127 -15.576 1.00 82.56 86 ASN A O 1
ATOM 661 N N . GLU A 1 87 ? 14.351 -0.148 -14.080 1.00 84.62 87 GLU A N 1
ATOM 662 C CA . GLU A 1 87 ? 13.325 -0.604 -15.019 1.00 84.62 87 GLU A CA 1
ATOM 663 C C . GLU A 1 87 ? 12.208 0.433 -15.193 1.00 84.62 87 GLU A C 1
ATOM 665 O O . GLU A 1 87 ? 11.439 0.709 -14.281 1.00 84.62 87 GLU A O 1
ATOM 670 N N . ALA A 1 88 ? 12.046 0.962 -16.410 1.00 85.69 88 ALA A N 1
ATOM 671 C CA . ALA A 1 88 ? 11.065 2.017 -16.695 1.00 85.69 88 ALA A CA 1
ATOM 672 C C . ALA A 1 88 ? 9.596 1.616 -16.449 1.00 85.69 88 ALA A C 1
ATOM 674 O O . ALA A 1 88 ? 8.746 2.493 -16.309 1.00 85.69 88 ALA A O 1
ATOM 675 N N . ASN A 1 89 ? 9.311 0.310 -16.404 1.00 88.81 89 ASN A N 1
ATOM 676 C CA . ASN A 1 89 ? 7.959 -0.228 -16.286 1.00 88.81 89 ASN A CA 1
ATOM 677 C C . ASN A 1 89 ? 7.643 -0.778 -14.889 1.00 88.81 89 ASN A C 1
ATOM 679 O O . ASN A 1 89 ? 6.629 -1.451 -14.707 1.00 88.81 89 ASN A O 1
ATOM 683 N N . MET A 1 90 ? 8.506 -0.542 -13.903 1.00 91.31 90 MET A N 1
ATOM 684 C CA . MET A 1 90 ? 8.339 -1.067 -12.555 1.00 91.31 90 MET A CA 1
ATOM 685 C C . MET A 1 90 ? 8.318 0.084 -11.553 1.00 91.31 90 MET A C 1
ATOM 687 O O . MET A 1 90 ? 9.267 0.848 -11.429 1.00 91.31 90 MET A O 1
ATOM 691 N N . PHE A 1 91 ? 7.221 0.193 -10.811 1.00 92.50 91 PHE A N 1
ATOM 692 C CA . PHE A 1 91 ? 6.996 1.247 -9.829 1.00 92.50 91 PHE A CA 1
ATOM 693 C C . PHE A 1 91 ? 6.795 0.611 -8.465 1.00 92.50 91 PHE A C 1
ATOM 695 O O . PHE A 1 91 ? 5.935 -0.261 -8.300 1.00 92.50 91 PHE A O 1
ATOM 702 N N . CYS A 1 92 ? 7.569 1.037 -7.471 1.00 92.62 92 CYS A N 1
ATOM 703 C CA . CYS A 1 92 ? 7.390 0.527 -6.124 1.00 92.62 92 CYS A CA 1
ATOM 704 C C . CYS A 1 92 ? 7.723 1.538 -5.036 1.00 92.62 92 CYS A C 1
ATOM 706 O O . CYS A 1 92 ? 8.533 2.438 -5.234 1.00 92.62 92 CYS A O 1
ATOM 708 N N . ASP A 1 93 ? 7.062 1.376 -3.892 1.00 91.00 93 ASP A N 1
ATOM 709 C CA . ASP A 1 93 ? 7.238 2.238 -2.727 1.00 91.00 93 ASP A CA 1
ATOM 710 C C . ASP A 1 93 ? 7.064 1.442 -1.428 1.00 91.00 93 ASP A C 1
ATOM 712 O O . ASP A 1 93 ? 6.381 0.407 -1.381 1.00 91.00 93 ASP A O 1
ATOM 716 N N . PHE A 1 94 ? 7.676 1.956 -0.364 1.00 89.44 94 PHE A N 1
ATOM 717 C CA . PHE A 1 94 ? 7.533 1.436 0.984 1.00 89.44 94 PHE A CA 1
ATOM 718 C C . PHE A 1 94 ? 6.379 2.106 1.738 1.00 89.44 94 PHE A C 1
ATOM 720 O O . PHE A 1 94 ? 6.035 3.278 1.559 1.00 89.44 94 PHE A O 1
ATOM 727 N N . ILE A 1 95 ? 5.785 1.328 2.636 1.00 87.88 95 ILE A N 1
ATOM 728 C CA . ILE A 1 95 ? 4.837 1.786 3.643 1.00 87.88 95 ILE A CA 1
ATOM 729 C C . ILE A 1 95 ? 5.390 1.343 4.992 1.00 87.88 95 ILE A C 1
ATOM 731 O O . ILE A 1 95 ? 5.262 0.173 5.363 1.00 87.88 95 ILE A O 1
ATOM 735 N N . LYS A 1 96 ? 6.024 2.273 5.709 1.00 83.88 96 LYS A N 1
ATOM 736 C CA . LYS A 1 96 ? 6.607 2.008 7.026 1.00 83.88 96 LYS A CA 1
ATOM 737 C C . LYS A 1 96 ? 5.656 2.434 8.133 1.00 83.88 96 LYS A C 1
ATOM 739 O O . LYS A 1 96 ? 4.824 3.325 7.954 1.00 83.88 96 LYS A O 1
ATOM 744 N N . LYS A 1 97 ? 5.801 1.830 9.316 1.00 73.56 97 LYS A N 1
ATOM 745 C CA . LYS A 1 97 ? 5.028 2.244 10.499 1.00 73.56 97 LYS A CA 1
ATOM 746 C C . LYS A 1 97 ? 5.287 3.705 10.883 1.00 73.56 97 LYS A C 1
ATOM 748 O O . LYS A 1 97 ? 4.377 4.381 11.350 1.00 73.56 97 LYS A O 1
ATOM 753 N N . GLU A 1 98 ? 6.503 4.199 10.669 1.00 66.88 98 GLU A N 1
ATOM 754 C CA . GLU A 1 98 ? 6.869 5.589 10.971 1.00 66.88 98 GLU A CA 1
ATOM 755 C C . GLU A 1 98 ? 6.090 6.610 10.133 1.00 66.88 98 GLU A C 1
ATOM 757 O O . GLU A 1 98 ? 5.804 7.709 10.612 1.00 66.88 98 GLU A O 1
ATOM 762 N N . ASP A 1 99 ? 5.706 6.229 8.913 1.00 65.75 99 ASP A N 1
ATOM 763 C CA . ASP A 1 99 ? 4.928 7.080 8.015 1.00 65.75 99 ASP A CA 1
ATOM 764 C C . ASP A 1 99 ? 3.448 7.133 8.426 1.00 65.75 99 ASP A C 1
ATOM 766 O O . ASP A 1 99 ? 2.744 8.101 8.117 1.00 65.75 99 ASP A O 1
ATOM 770 N N . ILE A 1 100 ? 2.952 6.076 9.090 1.00 68.69 100 ILE A N 1
ATOM 771 C CA . ILE A 1 100 ? 1.527 5.872 9.361 1.00 68.69 100 ILE A CA 1
ATOM 772 C C . ILE A 1 100 ? 1.299 5.131 10.692 1.00 68.69 100 ILE A C 1
ATOM 774 O O . ILE A 1 100 ? 1.268 3.899 10.760 1.00 68.69 100 ILE A O 1
ATOM 778 N N . ASP A 1 101 ? 0.996 5.893 11.744 1.00 72.38 101 ASP A N 1
ATOM 779 C CA . ASP A 1 101 ? 0.594 5.346 13.044 1.00 72.38 101 ASP A CA 1
ATOM 780 C C . ASP A 1 101 ? -0.934 5.142 13.133 1.00 72.38 101 ASP A C 1
ATOM 782 O O . ASP A 1 101 ? -1.692 5.999 13.599 1.00 72.38 101 ASP A O 1
ATOM 786 N N . ILE A 1 102 ? -1.396 3.979 12.664 1.00 76.38 102 ILE A N 1
ATOM 787 C CA . ILE A 1 102 ? -2.817 3.581 12.676 1.00 76.38 102 ILE A CA 1
ATOM 788 C C . ILE A 1 102 ? -3.402 3.578 14.088 1.00 76.38 102 ILE A C 1
ATOM 790 O O . ILE A 1 102 ? -4.538 4.013 14.285 1.00 76.38 102 ILE A O 1
ATOM 794 N N . GLU A 1 103 ? -2.651 3.066 15.065 1.00 75.38 103 GLU A N 1
ATOM 795 C CA . GLU A 1 103 ? -3.126 2.939 16.444 1.00 75.38 103 GLU A CA 1
ATOM 796 C C . GLU A 1 103 ? -3.409 4.326 17.016 1.00 75.38 103 GLU A C 1
ATOM 798 O O . GLU A 1 103 ? -4.490 4.566 17.560 1.00 75.38 103 GLU A O 1
ATOM 803 N N . LYS A 1 104 ? -2.4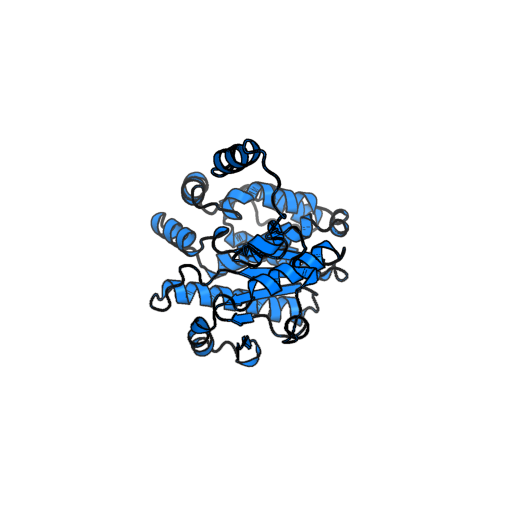98 5.273 16.786 1.00 75.38 104 LYS A N 1
ATOM 804 C CA . LYS A 1 104 ? -2.670 6.667 17.184 1.00 75.38 104 LYS A CA 1
ATOM 805 C C . LYS A 1 104 ? -3.836 7.349 16.473 1.00 75.38 104 LYS A C 1
ATOM 807 O O . LYS A 1 104 ? -4.602 8.048 17.133 1.00 75.38 104 LYS A O 1
ATOM 812 N N . ILE A 1 105 ? -4.024 7.135 15.167 1.00 76.00 105 ILE A N 1
ATOM 813 C CA . ILE A 1 105 ? -5.171 7.696 14.426 1.00 76.00 105 ILE A CA 1
ATOM 814 C C . ILE A 1 105 ? -6.492 7.187 15.019 1.00 76.00 105 ILE A C 1
ATOM 816 O O . ILE A 1 105 ? -7.401 7.977 15.276 1.00 76.00 105 ILE A O 1
ATOM 820 N N . VAL A 1 106 ? -6.592 5.883 15.294 1.00 77.94 106 VAL A N 1
ATOM 821 C CA . VAL A 1 106 ? -7.786 5.282 15.909 1.00 77.94 106 VAL A CA 1
ATOM 822 C C . VAL A 1 106 ? -8.006 5.809 17.328 1.00 77.94 106 VAL A C 1
ATOM 824 O O . VAL A 1 106 ? -9.143 6.094 17.698 1.00 77.94 106 VAL A O 1
ATOM 827 N N . GLN A 1 107 ? -6.946 5.966 18.125 1.00 76.06 107 GLN A N 1
ATOM 828 C CA . GLN A 1 107 ? -7.034 6.519 19.480 1.00 76.06 107 GLN A CA 1
ATOM 829 C C . GLN A 1 107 ? -7.486 7.981 19.482 1.00 76.06 107 GLN A C 1
ATOM 831 O O . GLN A 1 107 ? -8.385 8.329 20.244 1.00 76.06 107 GLN A O 1
ATOM 836 N N . ILE A 1 108 ? -6.919 8.825 18.615 1.00 72.81 108 ILE A N 1
ATOM 837 C CA . ILE A 1 108 ? -7.346 10.224 18.476 1.00 72.81 108 ILE A CA 1
ATOM 838 C C . ILE A 1 108 ? -8.807 10.276 18.023 1.00 72.81 108 ILE A C 1
ATOM 840 O O . ILE A 1 108 ? -9.594 11.000 18.622 1.00 72.81 108 ILE A O 1
ATOM 844 N N . GLY A 1 109 ? -9.198 9.449 17.048 1.00 72.75 109 GLY A N 1
ATOM 845 C CA . GLY A 1 109 ? -10.597 9.315 16.642 1.00 72.75 109 GLY A CA 1
ATOM 846 C C . GLY A 1 109 ? -11.513 8.996 17.824 1.00 72.75 109 GLY A C 1
ATOM 847 O O . GLY A 1 109 ? -12.499 9.696 18.030 1.00 72.75 109 GLY A O 1
ATOM 848 N N . LYS A 1 110 ? -11.155 8.006 18.657 1.00 78.69 110 LYS A N 1
ATOM 849 C CA . LYS A 1 110 ? -11.920 7.660 19.868 1.00 78.69 110 LYS A CA 1
ATOM 850 C C . LYS A 1 110 ? -12.049 8.838 20.841 1.00 78.69 110 LYS A C 1
ATOM 852 O O . LYS A 1 110 ? -13.132 9.027 21.385 1.00 78.69 110 LYS A O 1
ATOM 857 N N . ILE A 1 111 ? -10.977 9.607 21.062 1.00 77.00 111 ILE A N 1
ATOM 858 C CA . ILE A 1 111 ? -10.983 10.791 21.945 1.00 77.00 111 ILE A CA 1
ATOM 859 C C . ILE A 1 111 ? -11.958 11.853 21.423 1.00 77.00 111 ILE A C 1
ATOM 861 O O . ILE A 1 111 ? -12.715 12.423 22.201 1.00 77.00 111 ILE A O 1
ATOM 865 N N . GLU A 1 112 ? -11.992 12.057 20.108 1.00 71.38 112 GLU A N 1
ATOM 866 C CA . GLU A 1 112 ? -12.900 12.992 19.430 1.00 71.38 112 GLU A CA 1
ATOM 867 C C . GLU A 1 112 ? -14.317 12.407 19.213 1.00 71.38 112 GLU A C 1
ATOM 869 O O . GLU A 1 112 ? -15.153 13.007 18.539 1.00 71.38 112 GLU A O 1
ATOM 874 N N . GLY A 1 113 ? -14.614 11.218 19.757 1.00 72.25 113 GLY A N 1
ATOM 875 C CA . GLY A 1 113 ? -15.920 10.557 19.641 1.00 72.25 113 GLY A CA 1
ATOM 876 C C . GLY A 1 113 ? -16.201 9.907 18.279 1.00 72.25 113 GLY A C 1
ATOM 877 O O . GLY A 1 113 ? -17.329 9.492 18.013 1.00 72.25 113 GLY A O 1
ATOM 878 N N . ILE A 1 114 ? -15.192 9.781 17.416 1.00 74.31 114 ILE A N 1
ATOM 879 C CA . ILE A 1 114 ? -15.304 9.207 16.075 1.00 74.31 114 ILE A CA 1
ATOM 880 C C . ILE A 1 114 ? -14.763 7.775 16.060 1.00 74.31 114 ILE A C 1
ATOM 882 O O . ILE A 1 114 ? -13.584 7.511 16.304 1.00 74.31 114 ILE A O 1
ATOM 886 N N . ARG A 1 115 ? -15.617 6.813 15.702 1.00 76.00 115 ARG A N 1
ATOM 887 C CA . ARG A 1 115 ? -15.195 5.420 15.539 1.00 76.00 115 ARG A CA 1
ATOM 888 C C . ARG A 1 115 ? -14.585 5.213 14.156 1.00 76.00 115 ARG A C 1
ATOM 890 O O . ARG A 1 115 ? -15.293 5.217 13.156 1.00 76.00 115 ARG A O 1
ATOM 897 N N . ILE A 1 116 ? -13.276 4.985 14.118 1.00 78.50 116 ILE A N 1
ATOM 898 C CA . ILE A 1 116 ? -12.543 4.701 12.883 1.00 78.50 116 ILE A CA 1
ATOM 899 C C . ILE A 1 116 ? -12.251 3.207 12.796 1.00 78.50 116 ILE A C 1
ATOM 901 O O . ILE A 1 116 ? -11.640 2.627 13.696 1.00 78.50 116 ILE A O 1
ATOM 905 N N . GLU A 1 117 ? -12.673 2.577 11.704 1.00 85.25 117 GLU A N 1
ATOM 906 C CA . GLU A 1 117 ? -12.370 1.173 11.443 1.00 85.25 117 GLU A CA 1
ATOM 907 C C . GLU A 1 117 ? -10.984 1.023 10.807 1.00 85.25 117 GLU A C 1
ATOM 909 O O . GLU A 1 117 ? -10.671 1.638 9.786 1.00 85.25 117 GLU A O 1
ATOM 914 N N . ARG A 1 118 ? -10.153 0.158 11.399 1.00 85.50 118 ARG A N 1
ATOM 915 C CA . ARG A 1 118 ? -8.770 -0.096 10.961 1.00 85.50 118 ARG A CA 1
ATOM 916 C C . ARG A 1 118 ? -8.695 -0.587 9.514 1.00 85.50 118 ARG A C 1
ATOM 918 O O . ARG A 1 118 ? -7.844 -0.125 8.762 1.00 85.50 118 ARG A O 1
ATOM 925 N N . GLY A 1 119 ? -9.615 -1.464 9.105 1.00 87.25 119 GLY A N 1
ATOM 926 C CA . GLY A 1 119 ? -9.692 -1.952 7.726 1.00 87.25 119 GLY A CA 1
ATOM 927 C C . GLY A 1 119 ? -9.927 -0.829 6.708 1.00 87.25 119 GLY A C 1
ATOM 928 O O . GLY A 1 119 ? -9.287 -0.805 5.657 1.00 87.25 119 GLY A O 1
ATOM 929 N N . LEU A 1 120 ? -10.771 0.159 7.035 1.00 87.81 120 LEU A N 1
ATOM 930 C CA . LEU A 1 120 ? -11.008 1.321 6.168 1.00 87.81 120 LEU A CA 1
ATOM 931 C C . LEU A 1 120 ? -9.759 2.203 6.056 1.00 87.81 120 LEU A C 1
ATOM 933 O O . LEU A 1 120 ? -9.451 2.676 4.963 1.00 87.81 120 LEU A O 1
ATOM 937 N N . LEU A 1 121 ? -9.009 2.383 7.148 1.00 86.12 121 LEU A N 1
ATOM 938 C CA . LEU A 1 121 ? -7.728 3.094 7.113 1.00 86.12 121 LEU A CA 1
ATOM 939 C C . LEU A 1 121 ? -6.706 2.375 6.229 1.00 86.12 121 LEU A C 1
ATOM 941 O O . LEU A 1 121 ? -6.103 3.007 5.367 1.00 86.12 121 LEU A O 1
ATOM 945 N N . TYR A 1 122 ? -6.542 1.058 6.377 1.00 88.81 122 TYR A N 1
ATOM 946 C CA . TYR A 1 122 ? -5.609 0.311 5.531 1.00 88.81 122 TYR A CA 1
ATOM 947 C C . TYR A 1 122 ? -5.989 0.363 4.056 1.00 88.81 122 TYR A C 1
ATOM 949 O O . TYR A 1 122 ? -5.118 0.580 3.213 1.00 88.81 122 TYR A O 1
ATOM 957 N N . LYS A 1 123 ? -7.281 0.233 3.731 1.00 92.00 123 LYS A N 1
ATOM 958 C CA . LYS A 1 123 ? -7.753 0.422 2.355 1.00 92.00 123 LYS A CA 1
ATOM 959 C C . LYS A 1 123 ? -7.388 1.804 1.835 1.00 92.00 123 LYS A C 1
ATOM 961 O O . LYS A 1 123 ? -6.820 1.909 0.755 1.00 92.00 123 LYS A O 1
ATOM 966 N N . TRP A 1 124 ? -7.679 2.844 2.607 1.00 89.44 124 TRP A N 1
ATOM 967 C CA . TRP A 1 124 ? -7.356 4.216 2.239 1.00 89.44 124 TRP A CA 1
ATOM 968 C C . TRP A 1 124 ? -5.861 4.408 1.948 1.00 89.44 124 TRP A C 1
ATOM 970 O O . TRP A 1 124 ? -5.494 4.979 0.922 1.00 89.44 124 TRP A O 1
ATOM 980 N N . ILE A 1 125 ? -4.996 3.880 2.809 1.00 87.19 125 ILE A N 1
ATOM 981 C CA . ILE A 1 125 ? -3.539 3.976 2.672 1.00 87.19 125 ILE A CA 1
ATOM 982 C C . ILE A 1 125 ? -3.051 3.274 1.413 1.00 87.19 125 ILE A C 1
ATOM 984 O O . ILE A 1 125 ? -2.325 3.868 0.623 1.00 87.19 125 ILE A O 1
ATOM 988 N N . VAL A 1 126 ? -3.481 2.030 1.200 1.00 91.81 126 VAL A N 1
ATOM 989 C CA . VAL A 1 126 ? -3.100 1.255 0.015 1.00 91.81 126 VAL A CA 1
ATOM 990 C C . VAL A 1 126 ? -3.508 1.997 -1.257 1.00 91.81 126 VAL A C 1
ATOM 992 O O . VAL A 1 126 ? -2.685 2.199 -2.147 1.00 91.81 126 VAL A O 1
ATOM 995 N N . LEU A 1 127 ? -4.758 2.461 -1.328 1.00 92.69 127 LEU A N 1
ATOM 996 C CA . LEU A 1 127 ? -5.279 3.153 -2.506 1.00 92.69 127 LEU A CA 1
ATOM 997 C C . LEU A 1 127 ? -4.540 4.463 -2.778 1.00 92.69 127 LEU A C 1
ATOM 999 O O . LEU A 1 127 ? -4.149 4.731 -3.910 1.00 92.69 127 LEU A O 1
ATOM 1003 N N . THR A 1 128 ? -4.317 5.275 -1.747 1.00 88.19 128 THR A N 1
ATOM 1004 C CA . THR A 1 128 ? -3.616 6.555 -1.901 1.00 88.19 128 THR A CA 1
ATOM 1005 C C . THR A 1 128 ? -2.148 6.368 -2.277 1.00 88.19 128 THR A C 1
ATOM 1007 O O . THR A 1 128 ? -1.648 7.126 -3.106 1.00 88.19 128 THR A O 1
ATOM 1010 N N . LYS A 1 129 ? -1.478 5.328 -1.766 1.00 90.25 129 LYS A N 1
ATOM 1011 C CA . LYS A 1 129 ? -0.114 4.960 -2.171 1.00 90.25 129 LYS A CA 1
ATOM 1012 C C . LYS A 1 129 ? -0.035 4.496 -3.626 1.00 90.25 129 LYS A C 1
ATOM 1014 O O . LYS A 1 129 ? 0.860 4.939 -4.339 1.00 90.25 129 LYS A O 1
ATOM 1019 N N . PHE A 1 130 ? -1.004 3.724 -4.121 1.00 93.25 130 PHE A N 1
ATOM 1020 C CA . PHE A 1 130 ? -1.077 3.424 -5.559 1.00 93.25 130 PHE A CA 1
ATOM 1021 C C . PHE A 1 130 ? -1.231 4.685 -6.407 1.00 93.25 130 PHE A C 1
ATOM 1023 O O . PHE A 1 130 ? -0.549 4.833 -7.415 1.00 93.25 130 PHE A O 1
ATOM 1030 N N . VAL A 1 131 ? -2.068 5.635 -5.983 1.00 90.81 131 VAL A N 1
ATOM 1031 C CA . VAL A 1 131 ? -2.206 6.908 -6.702 1.00 90.81 131 VAL A CA 1
ATOM 1032 C C . VAL A 1 131 ? -0.892 7.697 -6.739 1.00 90.81 131 VAL A C 1
ATOM 1034 O O . VAL A 1 131 ? -0.606 8.342 -7.749 1.00 90.81 131 VAL A O 1
ATOM 1037 N N . VAL A 1 132 ? -0.087 7.650 -5.672 1.00 88.69 132 VAL A N 1
ATOM 1038 C CA . VAL A 1 132 ? 1.260 8.244 -5.673 1.00 88.69 132 VAL A CA 1
ATOM 1039 C C . VAL A 1 132 ? 2.136 7.576 -6.734 1.00 88.69 132 VAL A C 1
ATOM 1041 O O . VAL A 1 132 ? 2.689 8.294 -7.562 1.00 88.69 132 VAL A O 1
ATOM 1044 N N . LEU A 1 133 ? 2.171 6.240 -6.791 1.00 91.00 133 LEU A N 1
ATOM 1045 C CA . LEU A 1 133 ? 2.915 5.509 -7.828 1.00 91.00 133 LEU A CA 1
ATOM 1046 C C . LEU A 1 133 ? 2.429 5.845 -9.246 1.00 91.00 133 LEU A C 1
ATOM 1048 O O . LEU A 1 133 ? 3.226 6.003 -10.167 1.00 91.00 133 LEU A O 1
ATOM 1052 N N . PHE A 1 134 ? 1.120 6.016 -9.447 1.00 91.88 134 PHE A N 1
ATOM 1053 C CA . PHE A 1 134 ? 0.582 6.412 -10.752 1.00 91.88 134 PHE A CA 1
ATOM 1054 C C . PHE A 1 134 ? 1.043 7.799 -11.190 1.00 91.88 134 PHE A C 1
ATOM 1056 O O . PHE A 1 134 ? 1.151 8.055 -12.386 1.00 91.88 134 PHE A O 1
ATOM 1063 N N . ALA A 1 135 ? 1.304 8.701 -10.242 1.00 87.31 135 ALA A N 1
ATOM 1064 C CA . ALA A 1 135 ? 1.814 10.031 -10.547 1.00 87.31 135 ALA A CA 1
ATOM 1065 C C . ALA A 1 135 ? 3.282 10.010 -11.012 1.00 87.31 135 ALA A C 1
ATOM 1067 O O . ALA A 1 135 ? 3.715 10.959 -11.664 1.00 87.31 135 ALA A O 1
ATOM 1068 N N . GLU A 1 136 ? 4.030 8.952 -10.689 1.00 86.75 136 GLU A N 1
ATOM 1069 C CA . GLU A 1 136 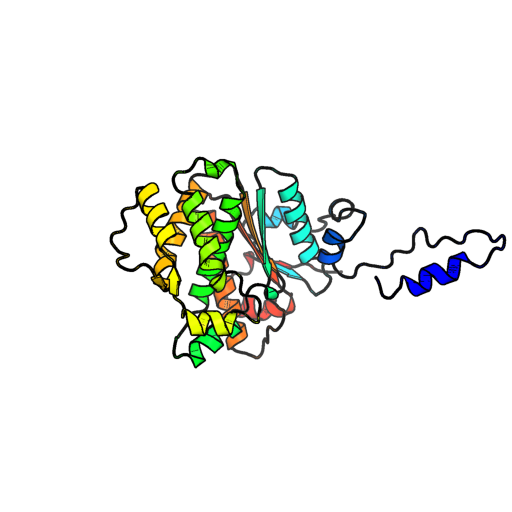? 5.408 8.734 -11.145 1.00 86.75 136 GLU A CA 1
ATOM 1070 C C . GLU A 1 136 ? 5.455 8.092 -12.537 1.00 86.75 136 GLU A C 1
ATOM 1072 O O . GLU A 1 136 ? 6.391 8.336 -13.302 1.00 86.75 136 GLU A O 1
ATOM 1077 N N . ASN A 1 137 ? 4.418 7.330 -12.905 1.00 88.88 137 ASN A N 1
ATOM 1078 C CA . ASN A 1 137 ? 4.327 6.718 -14.223 1.00 88.88 137 ASN A CA 1
ATOM 1079 C C . ASN A 1 137 ? 3.993 7.755 -15.309 1.00 88.88 137 ASN A C 1
ATOM 1081 O O . ASN A 1 137 ? 2.848 8.175 -15.496 1.00 88.88 137 ASN A O 1
ATOM 1085 N N . GLN A 1 138 ? 5.009 8.109 -16.097 1.00 84.56 138 GLN A N 1
ATOM 1086 C CA . GLN A 1 138 ? 4.883 9.047 -17.210 1.00 84.56 138 GLN A CA 1
ATOM 1087 C C . GLN A 1 138 ? 3.882 8.583 -18.274 1.00 84.56 138 GLN A C 1
ATOM 1089 O O . GLN A 1 138 ? 3.212 9.425 -18.873 1.00 84.56 138 GLN A O 1
ATOM 1094 N N . SER A 1 139 ? 3.718 7.274 -18.490 1.00 84.38 139 SER A N 1
ATOM 1095 C CA . SER A 1 139 ? 2.764 6.752 -19.478 1.00 84.38 139 SER A CA 1
ATOM 1096 C C . SER A 1 139 ? 1.310 7.080 -19.118 1.00 84.38 139 SER A C 1
ATOM 1098 O O . SER A 1 139 ? 0.494 7.321 -20.006 1.00 84.38 139 SER A O 1
ATOM 1100 N N . LEU A 1 140 ? 0.992 7.234 -17.828 1.00 85.50 140 LEU A N 1
ATOM 1101 C CA . LEU A 1 140 ? -0.351 7.592 -17.369 1.00 85.50 140 LEU A CA 1
ATOM 1102 C C . LEU A 1 140 ? -0.669 9.081 -17.525 1.00 85.50 140 LEU A C 1
ATOM 1104 O O . LEU A 1 140 ? -1.828 9.475 -17.404 1.00 85.50 140 LEU A O 1
ATOM 1108 N N . THR A 1 141 ? 0.311 9.930 -17.842 1.00 78.75 141 THR A N 1
ATOM 1109 C CA . THR A 1 141 ? 0.073 11.375 -18.029 1.00 78.75 141 THR A CA 1
ATOM 1110 C C . THR A 1 141 ? -0.893 11.676 -19.178 1.00 78.75 141 THR A C 1
ATOM 1112 O O . THR A 1 141 ? -1.567 12.708 -19.156 1.00 78.75 141 THR A O 1
ATOM 1115 N N . CYS A 1 142 ? -1.012 10.763 -20.149 1.00 73.12 142 CYS A N 1
ATOM 1116 C CA . CYS A 1 142 ? -1.950 10.873 -21.262 1.00 73.12 142 CYS A CA 1
ATOM 1117 C C . CYS A 1 142 ? -3.407 10.546 -20.878 1.00 73.12 142 CYS A C 1
ATOM 1119 O O . CYS A 1 142 ? -4.333 10.921 -21.603 1.00 73.12 142 CYS A O 1
ATOM 1121 N N . ILE A 1 143 ? -3.640 9.895 -19.731 1.00 80.00 143 ILE A N 1
ATOM 1122 C CA . ILE A 1 143 ? -4.988 9.595 -19.246 1.00 80.00 143 ILE A CA 1
ATOM 1123 C C . ILE A 1 143 ? -5.652 10.889 -18.770 1.00 80.00 143 ILE A C 1
ATOM 1125 O O . ILE A 1 143 ? -5.150 11.624 -17.911 1.00 80.00 143 ILE A O 1
ATOM 1129 N N . LYS A 1 144 ? -6.842 11.155 -19.317 1.00 78.19 144 LYS A N 1
ATOM 1130 C CA . LYS A 1 144 ? -7.636 12.336 -18.973 1.00 78.19 144 LYS A CA 1
ATOM 1131 C C . LYS A 1 144 ? -7.888 12.396 -17.469 1.00 78.19 144 LYS A C 1
ATOM 1133 O O . LYS A 1 144 ? -8.410 11.466 -16.865 1.00 78.19 144 LYS A O 1
ATOM 1138 N N . GLY A 1 145 ? -7.548 13.536 -16.880 1.00 77.81 145 GLY A N 1
ATOM 1139 C CA . GLY A 1 145 ? -7.803 13.816 -15.475 1.00 77.81 145 GLY A CA 1
ATOM 1140 C C . GLY A 1 145 ? -6.721 13.342 -14.507 1.00 77.81 145 GLY A C 1
ATOM 1141 O O . GLY A 1 145 ? -6.793 13.755 -13.355 1.00 77.81 145 GLY A O 1
ATOM 1142 N N . MET A 1 146 ? -5.690 12.593 -14.923 1.00 84.56 146 MET A N 1
ATOM 1143 C CA . MET A 1 146 ? -4.656 12.090 -13.995 1.00 84.56 146 MET A CA 1
ATOM 1144 C C . MET A 1 146 ? -3.986 13.181 -13.157 1.00 84.56 146 MET A C 1
ATOM 1146 O O . MET A 1 146 ? -3.771 12.994 -11.962 1.00 84.56 146 MET A O 1
ATOM 1150 N N . LYS A 1 147 ? -3.786 14.373 -13.731 1.00 83.94 147 LYS A N 1
ATOM 1151 C CA . LYS A 1 147 ? -3.320 15.553 -12.988 1.00 83.94 147 LYS A CA 1
ATOM 1152 C C . LYS A 1 147 ? -4.198 15.875 -11.770 1.00 83.94 147 LYS A C 1
ATOM 1154 O O . LYS A 1 147 ? -3.676 16.195 -10.708 1.00 83.94 147 LYS A O 1
ATOM 1159 N N . TYR A 1 148 ? -5.521 15.760 -11.898 1.00 84.62 148 TYR A N 1
ATOM 1160 C CA . TYR A 1 148 ? -6.443 15.986 -10.786 1.00 84.62 148 TYR A CA 1
ATOM 1161 C C . TYR A 1 148 ? -6.316 14.911 -9.708 1.00 84.62 148 TYR A C 1
ATOM 1163 O O . TYR A 1 148 ? -6.437 15.225 -8.530 1.00 84.62 148 TYR A O 1
ATOM 1171 N N . LEU A 1 149 ? -6.031 13.664 -10.079 1.00 84.81 149 LEU A N 1
ATOM 1172 C CA . LEU A 1 149 ? -5.814 12.600 -9.104 1.00 84.81 149 LEU A CA 1
ATOM 1173 C C . LEU A 1 149 ? -4.511 12.833 -8.316 1.00 84.81 149 LEU A C 1
ATOM 1175 O O . LEU A 1 149 ? -4.497 12.724 -7.090 1.00 84.81 149 LEU A O 1
ATOM 1179 N N . SER A 1 150 ? -3.446 13.275 -8.989 1.00 81.56 150 SER A N 1
ATOM 1180 C CA . SER A 1 150 ? -2.205 13.692 -8.324 1.00 81.56 150 SER A CA 1
ATOM 1181 C C . SER A 1 150 ? -2.411 14.907 -7.408 1.00 81.56 150 SER A C 1
ATOM 1183 O O . SER A 1 150 ? -1.897 14.941 -6.288 1.00 81.56 150 SER A O 1
ATOM 1185 N N . ASP A 1 151 ? -3.177 15.908 -7.852 1.00 83.69 151 ASP A N 1
ATOM 1186 C CA . ASP A 1 151 ? -3.481 17.105 -7.059 1.00 83.69 151 ASP A CA 1
ATOM 1187 C C . ASP A 1 151 ? -4.388 16.789 -5.857 1.00 83.69 151 ASP A C 1
ATOM 1189 O O . ASP A 1 151 ? -4.207 17.364 -4.780 1.00 83.69 151 ASP A O 1
ATOM 1193 N N . PHE A 1 152 ? -5.308 15.830 -6.003 1.00 84.31 152 PHE A N 1
ATOM 1194 C CA . PHE A 1 152 ? -6.115 15.298 -4.906 1.00 84.31 152 PHE A CA 1
ATOM 1195 C C . PHE A 1 152 ? -5.226 14.747 -3.792 1.00 84.31 152 PHE A C 1
ATOM 1197 O O . PHE A 1 152 ? -5.402 15.137 -2.637 1.00 84.31 152 PHE A O 1
ATOM 1204 N N . ILE A 1 153 ? -4.220 13.930 -4.124 1.00 78.25 153 ILE A N 1
ATOM 1205 C CA . ILE A 1 153 ? -3.266 13.424 -3.128 1.00 78.25 153 ILE A CA 1
ATOM 1206 C C . ILE A 1 153 ? -2.480 14.563 -2.492 1.00 78.25 153 ILE A C 1
ATOM 1208 O O . ILE A 1 153 ?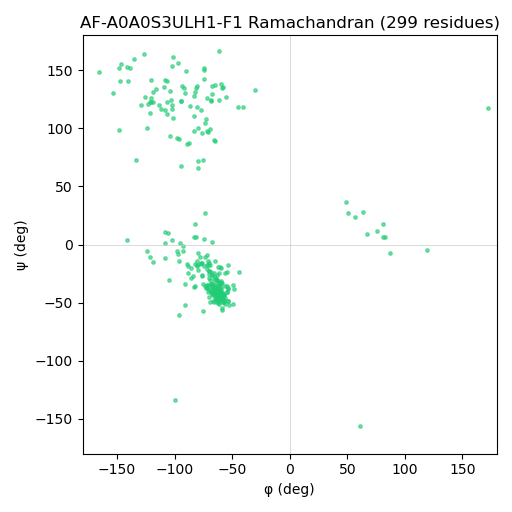 -2.418 14.645 -1.271 1.00 78.25 153 ILE A O 1
ATOM 1212 N N . LYS A 1 154 ? -1.932 15.495 -3.284 1.00 75.44 154 LYS A N 1
ATOM 1213 C CA . LYS A 1 154 ? -1.170 16.640 -2.749 1.00 75.44 154 LYS A CA 1
ATOM 1214 C C . LYS A 1 154 ? -1.963 17.450 -1.721 1.00 75.44 154 LYS A C 1
ATOM 1216 O O . LYS A 1 154 ? -1.392 17.829 -0.703 1.00 75.44 154 LYS A O 1
ATOM 1221 N N . LYS A 1 155 ? -3.260 17.678 -1.952 1.00 71.69 155 LYS A N 1
ATOM 1222 C CA . LYS A 1 155 ? -4.132 18.405 -1.015 1.00 71.69 155 LYS A CA 1
ATOM 1223 C C . LYS A 1 155 ? -4.622 17.564 0.164 1.00 71.69 155 LYS A C 1
ATOM 1225 O O . LYS A 1 155 ? -4.991 18.127 1.188 1.00 71.69 155 LYS A O 1
ATOM 1230 N N . SER A 1 156 ? -4.618 16.241 0.035 1.00 66.62 156 SER A N 1
ATOM 1231 C CA . SER A 1 156 ? -5.012 15.299 1.091 1.00 66.62 156 SER A CA 1
ATOM 1232 C C . SER A 1 156 ? -3.828 14.763 1.907 1.00 66.62 156 SER A C 1
ATOM 1234 O O . SER A 1 156 ? -4.040 13.999 2.847 1.00 66.62 156 SER A O 1
ATOM 1236 N N . ARG A 1 157 ? -2.592 15.210 1.616 1.00 58.69 157 ARG A N 1
ATOM 1237 C CA . ARG A 1 157 ? -1.348 14.808 2.306 1.00 58.69 157 ARG A CA 1
ATOM 1238 C C . ARG A 1 157 ? -1.423 14.885 3.831 1.00 58.69 157 ARG A C 1
ATOM 1240 O O . ARG A 1 157 ? -0.889 13.986 4.468 1.00 58.69 157 ARG A O 1
ATOM 1247 N N . GLY A 1 158 ? -2.145 15.854 4.400 1.00 55.53 158 GLY A N 1
ATOM 1248 C CA . GLY A 1 158 ? -2.338 15.963 5.855 1.00 55.53 158 GLY A CA 1
ATOM 1249 C C . GLY A 1 158 ? -3.012 14.745 6.508 1.00 55.53 158 GLY A C 1
ATOM 1250 O O . GLY A 1 158 ? -2.857 14.538 7.703 1.00 55.53 158 GLY A O 1
ATOM 1251 N N . PHE A 1 159 ? -3.721 13.914 5.734 1.00 55.88 159 PHE A N 1
ATOM 1252 C CA . PHE A 1 159 ? -4.359 12.674 6.199 1.00 55.88 159 PHE A CA 1
ATOM 1253 C C . PHE A 1 159 ? -3.654 11.395 5.690 1.00 55.88 159 PHE A C 1
ATOM 1255 O O . PHE A 1 159 ? -3.948 10.300 6.158 1.00 55.88 159 PHE A O 1
ATOM 1262 N N . ILE A 1 160 ? -2.733 11.511 4.723 1.00 52.75 160 ILE A N 1
ATOM 1263 C CA . ILE A 1 160 ? -2.066 10.374 4.051 1.00 52.75 160 ILE A CA 1
ATOM 1264 C C . ILE A 1 160 ? -0.624 10.180 4.540 1.00 52.75 160 ILE A C 1
ATOM 1266 O O . ILE A 1 160 ? -0.134 9.057 4.540 1.00 52.75 160 ILE A O 1
ATOM 1270 N N . ASN A 1 161 ? 0.058 11.255 4.937 1.00 50.31 161 ASN A N 1
ATOM 1271 C CA . ASN A 1 161 ? 1.483 11.240 5.261 1.00 50.31 161 ASN A CA 1
ATOM 1272 C C . ASN A 1 161 ? 1.694 11.983 6.581 1.00 50.31 161 ASN A C 1
ATOM 1274 O O . ASN A 1 161 ? 2.106 13.142 6.601 1.00 50.31 161 ASN A O 1
ATOM 1278 N N . ILE A 1 162 ? 1.279 11.359 7.682 1.00 48.72 162 ILE A N 1
ATOM 1279 C CA . ILE A 1 162 ? 1.125 12.073 8.944 1.00 48.72 162 ILE A CA 1
ATOM 1280 C C . ILE A 1 162 ? 2.354 11.845 9.810 1.00 48.72 162 ILE A C 1
ATOM 1282 O O . ILE A 1 162 ? 2.414 10.918 10.617 1.00 48.72 162 ILE A O 1
ATOM 1286 N N . LYS A 1 163 ? 3.338 12.740 9.687 1.00 48.25 163 LYS A N 1
ATOM 1287 C CA . LYS A 1 163 ? 4.407 12.806 10.685 1.00 48.25 163 LYS A CA 1
ATOM 1288 C C . LYS A 1 163 ? 3.778 13.102 12.045 1.00 48.25 163 LYS A C 1
ATOM 1290 O O . LYS A 1 163 ? 2.888 13.940 12.169 1.00 48.25 163 LYS A O 1
ATOM 1295 N N . ASN A 1 164 ? 4.266 12.410 13.071 1.00 48.84 164 ASN A N 1
ATOM 1296 C CA . ASN A 1 164 ? 3.690 12.296 14.414 1.00 48.84 164 ASN A CA 1
ATOM 1297 C C . ASN A 1 164 ? 3.149 13.576 15.087 1.00 48.84 164 ASN A C 1
ATOM 1299 O O . ASN A 1 164 ? 2.306 13.458 15.980 1.00 48.84 164 ASN A O 1
ATOM 1303 N N . TYR A 1 165 ? 3.610 14.762 14.698 1.00 44.25 165 TYR A N 1
ATOM 1304 C CA . TYR A 1 165 ? 3.198 16.043 15.271 1.00 44.25 165 TYR A CA 1
ATOM 1305 C C . TYR A 1 165 ? 1.963 16.664 14.590 1.00 44.25 165 TYR A C 1
ATOM 1307 O O . TYR A 1 165 ? 1.212 17.366 15.256 1.00 44.25 165 TYR A O 1
ATOM 1315 N N . GLU A 1 166 ? 1.675 16.336 13.325 1.00 50.59 166 GLU A N 1
ATOM 1316 C CA . GLU A 1 166 ? 0.565 16.937 12.560 1.00 50.59 166 GLU A CA 1
ATOM 1317 C C . GLU A 1 166 ? -0.783 16.228 12.792 1.00 50.59 166 GLU A C 1
ATOM 1319 O O . GLU A 1 166 ? -1.838 16.821 12.588 1.00 50.59 166 GLU A O 1
ATOM 1324 N N . VAL A 1 167 ? -0.779 14.975 13.274 1.00 53.69 167 VAL A N 1
ATOM 1325 C CA . VAL A 1 167 ? -1.998 14.147 13.423 1.00 53.69 167 VAL A CA 1
ATOM 1326 C C . VAL A 1 167 ? -3.044 14.816 14.315 1.00 53.69 167 VAL A C 1
ATOM 1328 O O . VAL A 1 167 ? -4.234 14.792 14.009 1.00 53.69 167 VAL A O 1
ATOM 1331 N N . LYS A 1 168 ? -2.604 15.409 15.431 1.00 50.66 168 LYS A N 1
ATOM 1332 C CA . LYS A 1 168 ? -3.514 16.033 16.396 1.00 50.66 168 LYS A CA 1
ATOM 1333 C C . LYS A 1 168 ? -4.139 17.289 15.804 1.00 50.66 168 LYS A C 1
ATOM 1335 O O . LYS A 1 168 ? -5.354 17.399 15.806 1.00 50.66 168 LYS A O 1
ATOM 1340 N N . GLU A 1 169 ? -3.328 18.177 15.236 1.00 51.59 169 GLU A N 1
ATOM 1341 C CA . GLU A 1 169 ? -3.800 19.443 14.669 1.00 51.59 169 GLU A CA 1
ATOM 1342 C C . GLU A 1 169 ? -4.658 19.241 13.417 1.00 51.59 169 GLU A C 1
ATOM 1344 O O . GLU A 1 169 ? -5.671 19.915 13.272 1.00 51.59 169 GLU A O 1
ATOM 1349 N N . VAL A 1 170 ? -4.324 18.283 12.544 1.00 53.66 170 VAL A N 1
ATOM 1350 C CA . VAL A 1 170 ? -5.107 18.000 11.329 1.00 53.66 170 VAL A CA 1
ATOM 1351 C C . VAL A 1 170 ? -6.457 17.373 11.669 1.00 53.66 170 VAL A C 1
ATOM 1353 O O . VAL A 1 170 ? -7.478 17.810 11.133 1.00 53.66 170 VAL A O 1
ATOM 1356 N N . ILE A 1 171 ? -6.494 16.393 12.581 1.00 58.31 171 ILE A N 1
ATOM 1357 C CA . ILE A 1 171 ? -7.762 15.795 13.020 1.00 58.31 171 ILE A CA 1
ATOM 1358 C C . ILE A 1 171 ? -8.593 16.822 13.809 1.00 58.31 171 ILE A C 1
ATOM 1360 O O . ILE A 1 171 ? -9.806 16.873 13.625 1.00 58.31 171 ILE A O 1
ATOM 1364 N N . GLN A 1 172 ? -7.965 17.697 14.601 1.00 53.28 172 GLN A N 1
ATOM 1365 C CA . GLN A 1 172 ? -8.657 18.759 15.343 1.00 53.28 172 GLN A CA 1
ATOM 1366 C C . GLN A 1 172 ? -9.161 19.910 14.449 1.00 53.28 172 GLN A C 1
ATOM 1368 O O . GLN A 1 172 ? -10.251 20.421 14.687 1.00 53.28 172 GLN A O 1
ATOM 1373 N N . GLN A 1 173 ? -8.419 20.323 13.411 1.00 50.47 173 GLN A N 1
ATOM 1374 C CA . GLN A 1 173 ? -8.822 21.415 12.505 1.00 50.47 173 GLN A CA 1
ATOM 1375 C C . GLN A 1 173 ? -9.794 20.975 11.403 1.00 50.47 173 GLN A C 1
ATOM 1377 O O . GLN A 1 173 ? -10.647 2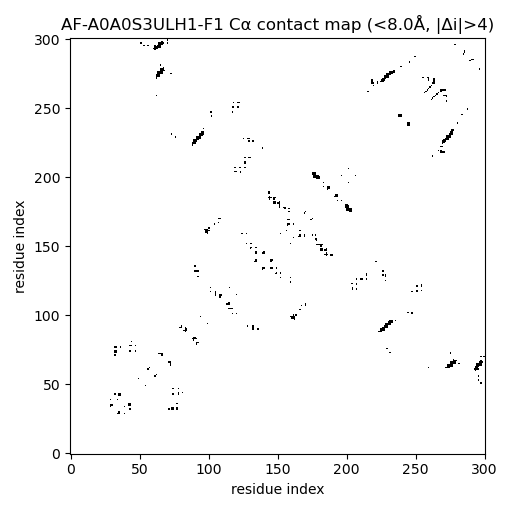1.762 10.989 1.00 50.47 173 GLN A O 1
ATOM 1382 N N . TYR A 1 174 ? -9.650 19.756 10.878 1.00 48.53 174 TYR A N 1
ATOM 1383 C CA . TYR A 1 174 ? -10.365 19.311 9.675 1.00 48.53 174 TYR A CA 1
ATOM 1384 C C . TYR A 1 174 ? -11.187 18.029 9.874 1.00 48.53 174 TYR A C 1
ATOM 1386 O O . TYR A 1 174 ? -11.929 17.641 8.965 1.00 48.53 174 TYR A O 1
ATOM 1394 N N . GLY A 1 175 ? -11.107 17.372 11.034 1.00 58.84 175 GLY A N 1
ATOM 1395 C CA . GLY A 1 175 ? -11.705 16.054 11.250 1.00 58.84 175 GLY A CA 1
ATOM 1396 C C . GLY A 1 175 ? -11.129 14.991 10.304 1.00 58.84 175 GLY A C 1
ATOM 1397 O O . GLY A 1 175 ? -10.045 15.138 9.747 1.00 58.84 175 GLY A O 1
ATOM 1398 N N . LEU A 1 176 ? -11.896 13.927 10.051 1.00 65.12 176 LEU A N 1
ATOM 1399 C CA . LEU A 1 176 ? -11.587 12.889 9.047 1.00 65.12 176 LEU A CA 1
ATOM 1400 C C . LEU A 1 176 ? -11.990 13.289 7.617 1.00 65.12 176 LEU A C 1
ATOM 1402 O O . LEU A 1 176 ? -12.183 12.430 6.747 1.00 65.12 176 LEU A O 1
ATOM 1406 N N . SER A 1 177 ? -12.208 14.585 7.387 1.00 66.56 177 SER A N 1
ATOM 1407 C CA . SER A 1 177 ? -12.724 15.098 6.125 1.00 66.56 177 SER A CA 1
ATOM 1408 C C . SER A 1 177 ? -11.589 15.450 5.166 1.00 66.56 177 SER A C 1
ATOM 1410 O O . SER A 1 177 ? -10.637 16.148 5.505 1.00 66.56 177 SER A O 1
ATOM 1412 N N . VAL A 1 178 ? -11.701 14.960 3.937 1.00 70.88 178 VAL A N 1
ATOM 1413 C CA . VAL A 1 178 ? -10.746 15.167 2.853 1.00 70.88 178 VAL A CA 1
ATOM 1414 C C . VAL A 1 178 ? -11.372 16.107 1.827 1.00 70.88 178 VAL A C 1
ATOM 1416 O O . VAL A 1 178 ? -12.571 16.031 1.549 1.00 70.88 178 VAL A O 1
ATOM 1419 N N . SER A 1 179 ? -10.571 17.010 1.255 1.00 77.31 179 SER A N 1
ATOM 1420 C CA . SER A 1 179 ? -11.012 17.838 0.128 1.00 77.31 179 SER A CA 1
ATOM 1421 C C . SER A 1 179 ? -11.200 16.969 -1.112 1.00 77.31 179 SER A C 1
ATOM 1423 O O . SER A 1 179 ? -10.269 16.303 -1.560 1.00 77.31 179 SER A O 1
ATOM 1425 N N . ILE A 1 180 ? -12.402 16.994 -1.687 1.00 81.12 180 ILE A N 1
ATOM 1426 C CA . ILE A 1 180 ? -12.769 16.123 -2.813 1.00 81.12 180 ILE A CA 1
ATOM 1427 C C . ILE A 1 180 ? -12.895 16.857 -4.138 1.00 81.12 180 ILE A C 1
ATOM 1429 O O . ILE A 1 180 ? -13.213 16.243 -5.151 1.00 81.12 180 ILE A O 1
ATOM 1433 N N . GLU A 1 181 ? -12.642 18.162 -4.149 1.00 83.19 181 GLU A N 1
ATOM 1434 C CA . GLU A 1 181 ? -12.751 19.012 -5.333 1.00 83.19 181 GLU A CA 1
ATOM 1435 C C . GLU A 1 181 ? -12.027 18.401 -6.546 1.00 83.19 181 GLU A C 1
ATOM 1437 O O . GLU A 1 181 ? -12.618 18.216 -7.610 1.00 83.19 181 GLU A O 1
ATOM 1442 N N . TYR A 1 182 ? -10.765 18.013 -6.366 1.00 83.25 182 TYR A N 1
ATOM 1443 C CA . TYR A 1 182 ? -9.943 17.437 -7.429 1.00 83.25 182 TYR A CA 1
ATOM 1444 C C . TYR A 1 182 ? -10.379 16.024 -7.799 1.00 83.25 182 TYR A C 1
ATOM 1446 O O . TYR A 1 182 ? -10.385 15.673 -8.976 1.00 83.25 182 TYR A O 1
ATOM 1454 N N . PHE A 1 183 ? -10.833 15.237 -6.826 1.00 83.50 183 PHE A N 1
ATOM 1455 C CA . PHE A 1 183 ? -11.365 13.910 -7.105 1.00 83.50 183 PHE A CA 1
ATOM 1456 C C . PHE A 1 183 ? -12.646 13.980 -7.953 1.00 83.50 183 PHE A C 1
ATOM 1458 O O . PHE A 1 183 ? -12.771 13.262 -8.941 1.00 83.50 183 PHE A O 1
ATOM 1465 N N . LYS A 1 184 ? -13.555 14.929 -7.681 1.00 83.88 184 LYS A N 1
ATOM 1466 C CA . LYS A 1 184 ? -14.731 15.171 -8.540 1.00 83.88 184 LYS A CA 1
ATOM 1467 C C . LYS A 1 184 ? -14.341 15.570 -9.960 1.00 83.88 184 LYS A C 1
ATOM 1469 O O . LYS A 1 184 ? -14.966 15.114 -10.919 1.00 83.88 184 LYS A O 1
ATOM 1474 N N . ARG A 1 185 ? -13.323 16.429 -10.101 1.00 83.31 185 ARG A N 1
ATOM 1475 C CA . ARG A 1 185 ? -12.797 16.840 -11.413 1.00 83.31 185 ARG A CA 1
ATOM 1476 C C . ARG A 1 185 ? -12.232 15.643 -12.176 1.00 83.31 185 ARG A C 1
ATOM 1478 O O . ARG A 1 185 ? -12.514 15.518 -13.364 1.00 83.31 185 ARG A O 1
ATOM 1485 N N . TYR A 1 186 ? -11.514 14.743 -11.496 1.00 85.50 186 TYR A N 1
ATOM 1486 C CA . TYR A 1 186 ? -11.064 13.477 -12.079 1.00 85.50 186 TYR A CA 1
ATOM 1487 C C . TYR A 1 186 ? -12.246 12.636 -12.574 1.00 85.50 186 TYR A C 1
ATOM 1489 O O . TYR A 1 186 ? -12.291 12.290 -13.751 1.00 85.50 186 TYR A O 1
ATOM 1497 N N . LEU A 1 187 ? -13.228 12.360 -11.708 1.00 82.94 187 LEU A N 1
ATOM 1498 C CA . LEU A 1 187 ? -14.386 11.527 -12.052 1.00 82.94 187 LEU A CA 1
ATOM 1499 C C . LEU A 1 187 ? -15.152 12.087 -13.260 1.00 82.94 187 LEU A C 1
ATOM 1501 O O . LEU A 1 187 ? -15.457 11.350 -14.197 1.00 82.94 187 LEU A O 1
ATOM 1505 N N . SER A 1 188 ? -15.360 13.406 -13.285 1.00 82.31 188 SER A N 1
ATOM 1506 C CA . SER A 1 188 ? -16.007 14.103 -14.403 1.00 82.31 188 SER A CA 1
ATOM 1507 C C . SER A 1 188 ? -15.200 13.977 -15.702 1.00 82.31 188 SER A C 1
ATOM 1509 O O . SER A 1 188 ? -15.764 13.700 -16.757 1.00 82.31 188 SER A O 1
ATOM 1511 N N . ALA A 1 189 ? -13.872 14.134 -15.637 1.00 80.50 189 ALA A N 1
ATOM 1512 C CA . ALA A 1 189 ? -12.986 14.001 -16.796 1.00 80.50 189 ALA A CA 1
ATOM 1513 C C . ALA A 1 189 ? -12.882 12.554 -17.317 1.00 80.50 189 ALA A C 1
ATOM 1515 O O . ALA A 1 189 ? -12.689 12.342 -18.513 1.00 80.50 189 ALA A O 1
ATOM 1516 N N . SER A 1 190 ? -13.025 11.575 -16.423 1.00 75.81 190 SER A N 1
ATOM 1517 C CA . SER A 1 190 ? -13.012 10.136 -16.708 1.00 75.81 190 SER A CA 1
ATOM 1518 C C . SER A 1 190 ? -14.358 9.622 -17.260 1.00 75.81 190 SER A C 1
ATOM 1520 O O . SER A 1 190 ? -14.449 8.483 -17.704 1.00 75.81 190 SER A O 1
ATOM 1522 N N . GLY A 1 191 ? -15.407 10.457 -17.279 1.00 70.00 191 GLY A N 1
ATOM 1523 C CA . GLY A 1 191 ? -16.750 10.073 -17.735 1.00 70.00 191 GLY A CA 1
ATOM 1524 C C . GLY A 1 191 ? -17.598 9.364 -16.669 1.00 70.00 191 GLY A C 1
ATOM 1525 O O . GLY A 1 191 ? -18.718 8.939 -16.951 1.00 70.00 191 GLY A O 1
ATOM 1526 N N . ASN A 1 192 ? -17.106 9.276 -15.430 1.00 66.50 192 ASN A N 1
ATOM 1527 C CA . ASN A 1 192 ? -17.850 8.780 -14.275 1.00 66.50 192 ASN A CA 1
ATOM 1528 C C . ASN A 1 192 ? -18.623 9.946 -13.629 1.00 66.50 192 ASN A C 1
ATOM 1530 O O . ASN A 1 192 ? -18.145 10.610 -12.710 1.00 66.50 192 ASN A O 1
ATOM 1534 N N . ASN A 1 193 ? -19.842 10.214 -14.107 1.00 58.25 193 ASN A N 1
ATOM 1535 C CA . ASN A 1 193 ? -20.704 11.273 -13.567 1.00 58.25 193 ASN A CA 1
ATOM 1536 C C . ASN A 1 193 ? -21.345 10.876 -12.222 1.00 58.25 193 ASN A C 1
ATOM 1538 O O . ASN A 1 193 ? -22.551 10.634 -12.136 1.00 58.25 193 ASN A O 1
ATOM 1542 N N . ASN A 1 194 ? -20.560 10.850 -11.144 1.00 56.91 194 ASN A N 1
ATOM 1543 C CA . ASN A 1 194 ? -21.091 10.624 -9.799 1.00 56.91 194 ASN A CA 1
ATOM 1544 C C . ASN A 1 194 ? -21.707 11.917 -9.234 1.00 56.91 194 ASN A C 1
ATOM 1546 O O . ASN A 1 194 ? -21.020 12.777 -8.685 1.00 56.91 194 ASN A O 1
ATOM 1550 N N . LYS A 1 195 ? -23.044 12.026 -9.295 1.00 55.81 195 LYS A N 1
ATOM 1551 C CA . LYS A 1 195 ? -23.842 13.088 -8.633 1.00 55.81 195 LYS A CA 1
ATOM 1552 C C . LYS A 1 195 ? -23.837 13.010 -7.093 1.00 55.81 195 LYS A C 1
ATOM 1554 O O . LYS A 1 195 ? -24.522 13.796 -6.442 1.00 55.81 195 LYS A O 1
ATOM 1559 N N . GLN A 1 196 ? -23.111 12.061 -6.497 1.00 59.00 196 GLN A N 1
ATOM 1560 C CA . GLN A 1 196 ? -23.154 11.797 -5.054 1.00 59.00 196 GLN A CA 1
ATOM 1561 C C . GLN A 1 196 ? -22.514 12.901 -4.208 1.00 59.00 196 GLN A C 1
ATOM 1563 O O . GLN A 1 196 ? -22.934 13.137 -3.076 1.00 59.00 196 GLN A O 1
ATOM 1568 N N . TYR A 1 197 ? -21.534 13.624 -4.744 1.00 64.81 197 TYR A N 1
ATOM 1569 C CA . TYR A 1 197 ? -20.768 14.563 -3.939 1.00 64.81 197 TYR A CA 1
ATOM 1570 C C . TYR A 1 197 ? -21.303 15.993 -4.042 1.00 64.81 197 TYR A C 1
ATOM 1572 O O . TYR A 1 197 ? -20.861 16.771 -4.889 1.00 64.81 197 TYR A O 1
ATOM 1580 N N . LYS A 1 198 ? -22.221 16.374 -3.145 1.00 59.19 198 LYS A N 1
ATOM 1581 C CA . LYS A 1 198 ? -22.742 17.754 -3.062 1.00 59.19 198 LYS A CA 1
ATOM 1582 C C . LYS A 1 198 ? -21.758 18.752 -2.431 1.00 59.19 198 LYS A C 1
ATOM 1584 O O . LYS A 1 198 ? -21.703 19.891 -2.871 1.00 59.19 198 LYS A O 1
ATOM 1589 N N . TYR A 1 199 ? -20.943 18.325 -1.466 1.00 63.84 199 TYR A N 1
ATOM 1590 C CA . TYR A 1 199 ? -20.056 19.203 -0.677 1.00 63.84 199 TYR A CA 1
ATOM 1591 C C . TYR A 1 199 ? -18.595 19.164 -1.145 1.00 63.84 199 TYR A C 1
ATOM 1593 O O . TYR A 1 199 ? -18.204 18.242 -1.854 1.00 63.84 199 TYR A O 1
ATOM 1601 N N . GLU A 1 200 ? -17.778 20.155 -0.781 1.00 67.94 200 GLU A N 1
ATOM 1602 C CA . GLU A 1 200 ? -16.347 20.227 -1.152 1.00 67.94 200 GLU A CA 1
ATOM 1603 C C . GLU A 1 200 ? -15.427 19.361 -0.278 1.00 67.94 200 GLU A C 1
ATOM 1605 O O . GLU A 1 200 ? -14.307 19.037 -0.682 1.00 67.94 200 GLU A O 1
ATOM 1610 N N . LYS A 1 201 ? -15.917 18.943 0.893 1.00 73.81 201 LYS A N 1
ATOM 1611 C CA . LYS A 1 201 ? -15.252 18.009 1.804 1.00 73.81 201 LYS A CA 1
ATOM 1612 C C . LYS A 1 201 ? -16.124 16.776 2.015 1.00 73.81 201 LYS A C 1
ATOM 1614 O O . LYS A 1 201 ? -17.346 16.897 2.113 1.00 73.81 201 LYS A O 1
ATOM 1619 N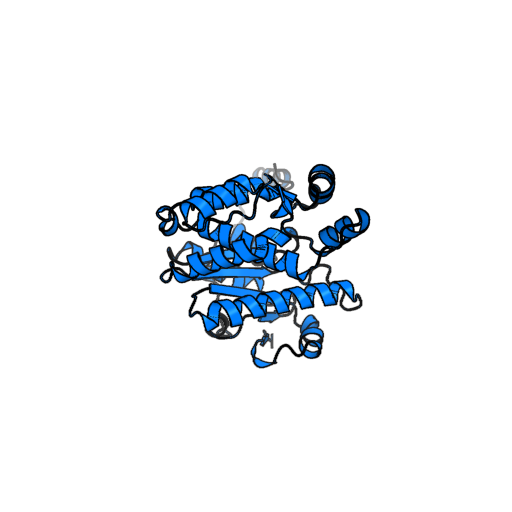 N . ALA A 1 202 ? -15.503 15.606 2.101 1.00 76.38 202 ALA A N 1
ATOM 1620 C CA . ALA A 1 202 ? -16.171 14.367 2.483 1.00 76.38 202 ALA A CA 1
ATOM 1621 C C . ALA A 1 202 ? -15.262 13.525 3.371 1.00 76.38 202 ALA A C 1
ATOM 1623 O O . ALA A 1 202 ? -14.042 13.621 3.297 1.00 76.38 202 ALA A O 1
ATOM 1624 N N . GLU A 1 203 ? -15.857 12.699 4.219 1.00 78.00 203 GLU A N 1
ATOM 1625 C CA . GLU A 1 203 ? -15.102 11.778 5.062 1.00 78.00 203 GLU A CA 1
ATOM 1626 C C . GLU A 1 203 ? -14.371 10.744 4.199 1.00 78.00 203 GLU A C 1
ATOM 1628 O O . GLU A 1 203 ? -14.957 10.211 3.252 1.00 78.00 203 GLU A O 1
ATOM 1633 N N . PHE A 1 204 ? -13.109 10.447 4.527 1.00 82.06 204 PHE A N 1
ATOM 1634 C CA . PHE A 1 204 ? -12.254 9.603 3.679 1.00 82.06 204 PHE A CA 1
ATOM 1635 C C . PHE A 1 204 ? -12.901 8.252 3.338 1.00 82.06 204 PHE A C 1
ATOM 1637 O O . PHE A 1 204 ? -12.810 7.779 2.207 1.00 82.06 204 PHE A O 1
ATOM 1644 N N . TYR A 1 205 ? -13.611 7.650 4.296 1.00 81.56 205 TYR A N 1
ATOM 1645 C CA . TYR A 1 205 ? -14.198 6.326 4.135 1.00 81.56 205 TYR A CA 1
ATOM 1646 C C . TYR A 1 205 ? -15.325 6.286 3.100 1.00 81.56 205 TYR A C 1
ATOM 1648 O O . TYR A 1 205 ? -15.537 5.254 2.468 1.00 81.56 205 TYR A O 1
ATOM 1656 N N . LYS A 1 206 ? -16.007 7.415 2.864 1.00 84.31 206 LYS A N 1
ATOM 1657 C CA . LYS A 1 206 ? -17.028 7.537 1.811 1.00 84.31 206 LYS A CA 1
ATOM 1658 C C . LYS A 1 206 ? -16.417 7.517 0.412 1.00 84.31 206 LYS A C 1
ATOM 1660 O O . LYS A 1 206 ? -17.108 7.183 -0.540 1.00 84.31 206 LYS A O 1
ATOM 1665 N N . LEU A 1 207 ? -15.134 7.859 0.296 1.00 85.12 207 LEU A N 1
ATOM 1666 C CA . LEU A 1 207 ? -14.409 7.916 -0.972 1.00 85.12 207 LEU A CA 1
ATOM 1667 C C . LEU A 1 207 ? -13.773 6.581 -1.347 1.00 85.12 207 LEU A C 1
ATOM 1669 O O . LEU A 1 207 ? -13.441 6.389 -2.511 1.00 85.12 207 LEU A O 1
ATOM 1673 N N . ILE A 1 208 ? -13.607 5.664 -0.387 1.00 89.00 208 ILE A N 1
ATOM 1674 C CA . ILE A 1 208 ? -12.947 4.372 -0.607 1.00 89.00 208 ILE A CA 1
ATOM 1675 C C . ILE A 1 208 ? -13.563 3.598 -1.783 1.00 89.00 208 ILE A C 1
ATOM 1677 O O . ILE A 1 208 ? -12.784 3.173 -2.629 1.00 89.00 208 ILE A O 1
ATOM 1681 N N . PRO A 1 209 ? -14.897 3.431 -1.909 1.00 90.62 209 PRO A N 1
ATOM 1682 C CA . PRO A 1 209 ? -15.466 2.646 -3.009 1.00 90.62 209 PRO A CA 1
ATOM 1683 C C . PRO A 1 209 ? -15.145 3.228 -4.391 1.00 90.62 209 PRO A C 1
ATOM 1685 O O . PRO A 1 209 ? -14.755 2.499 -5.302 1.00 90.62 209 PRO A O 1
ATOM 1688 N N . ASP A 1 210 ? -15.262 4.549 -4.537 1.00 89.62 210 ASP A N 1
ATOM 1689 C CA . ASP A 1 210 ? -14.978 5.225 -5.802 1.00 89.62 210 ASP A CA 1
ATOM 1690 C C . ASP A 1 210 ? -13.478 5.235 -6.106 1.00 89.62 210 ASP A C 1
ATOM 1692 O O . ASP A 1 210 ? -13.077 5.012 -7.246 1.00 89.62 210 ASP A O 1
ATOM 1696 N N . LEU A 1 211 ? -12.636 5.462 -5.095 1.00 89.81 211 LEU A N 1
ATOM 1697 C CA . LEU A 1 211 ? -11.187 5.445 -5.256 1.00 89.81 211 LEU A CA 1
ATOM 1698 C C . LEU A 1 211 ? -10.677 4.038 -5.597 1.00 89.81 211 LEU A C 1
ATOM 1700 O O . LEU A 1 211 ? -9.819 3.904 -6.462 1.00 89.81 211 LEU A O 1
ATOM 1704 N N . GLU A 1 212 ? -11.230 2.995 -4.971 1.00 93.62 212 GLU A N 1
ATOM 1705 C CA . GLU A 1 212 ? -10.921 1.591 -5.268 1.00 93.62 212 GLU A CA 1
ATOM 1706 C C . GLU A 1 212 ? -11.252 1.270 -6.727 1.00 93.62 212 GLU A C 1
ATOM 1708 O O . GLU A 1 212 ? -10.401 0.740 -7.441 1.00 93.62 212 GLU A O 1
ATOM 1713 N N . LYS A 1 213 ? -12.428 1.689 -7.213 1.00 92.06 213 LYS A N 1
ATOM 1714 C CA . LYS A 1 213 ? -12.801 1.543 -8.625 1.00 92.06 213 LYS A CA 1
ATOM 1715 C C . LYS A 1 213 ? -11.803 2.243 -9.552 1.00 92.06 213 LYS A C 1
ATOM 1717 O O . LYS A 1 213 ? -11.311 1.622 -10.487 1.00 92.06 213 LYS A O 1
ATOM 1722 N N . VAL A 1 214 ? -11.472 3.506 -9.272 1.00 91.25 214 VA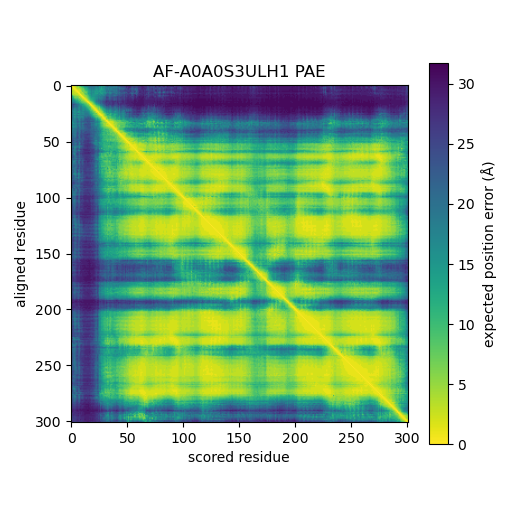L A N 1
ATOM 1723 C CA . VAL A 1 214 ? -10.519 4.290 -10.075 1.00 91.25 214 VAL A CA 1
ATOM 1724 C C . VAL A 1 214 ? -9.146 3.622 -10.134 1.00 91.25 214 VAL A C 1
ATOM 1726 O O . VAL A 1 214 ? -8.578 3.483 -11.214 1.00 91.25 214 VAL A O 1
ATOM 1729 N N . VAL A 1 215 ? -8.621 3.180 -8.989 1.00 93.31 215 VAL A N 1
ATOM 1730 C CA . VAL A 1 215 ? -7.324 2.495 -8.912 1.00 93.31 215 VAL A CA 1
ATOM 1731 C C . VAL A 1 215 ? -7.351 1.202 -9.727 1.00 93.31 215 VAL A C 1
ATOM 1733 O O . VAL A 1 215 ? -6.441 0.961 -10.515 1.00 93.31 215 VAL A O 1
ATOM 1736 N N . ILE A 1 216 ? -8.408 0.397 -9.601 1.00 93.69 216 ILE A N 1
ATOM 1737 C CA . ILE A 1 216 ? -8.560 -0.850 -10.360 1.00 93.69 216 ILE A CA 1
ATOM 1738 C C . ILE A 1 2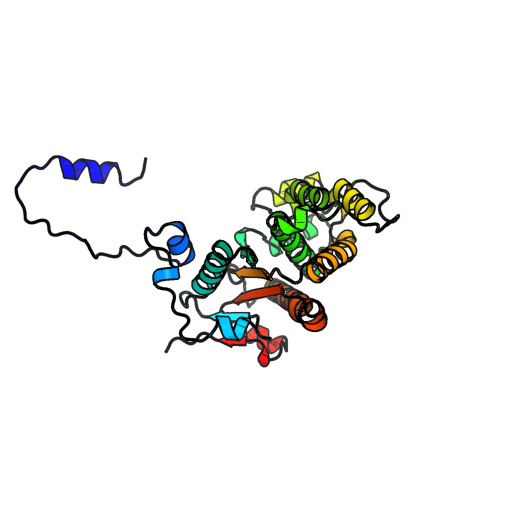16 ? -8.644 -0.585 -11.866 1.00 93.69 216 ILE A C 1
ATOM 1740 O O . ILE A 1 216 ? -8.013 -1.303 -12.640 1.00 93.69 216 ILE A O 1
ATOM 1744 N N . ASP A 1 217 ? -9.402 0.426 -12.290 1.00 91.44 217 ASP A N 1
ATOM 1745 C CA . ASP A 1 217 ? -9.566 0.765 -13.706 1.00 91.44 217 ASP A CA 1
ATOM 1746 C C . ASP A 1 217 ? -8.232 1.209 -14.330 1.00 91.44 217 ASP A C 1
ATOM 1748 O O . ASP A 1 217 ? -7.890 0.757 -15.424 1.00 91.44 217 ASP A O 1
ATOM 1752 N N . ILE A 1 218 ? -7.438 2.017 -13.612 1.00 92.12 218 ILE A N 1
ATOM 1753 C CA . ILE A 1 218 ? -6.089 2.417 -14.045 1.00 92.12 218 ILE A CA 1
ATOM 1754 C C . ILE A 1 218 ? -5.179 1.190 -14.164 1.00 92.12 218 ILE A C 1
ATOM 1756 O O . ILE A 1 218 ? -4.590 0.973 -15.219 1.00 92.12 218 ILE A O 1
ATOM 1760 N N . LEU A 1 219 ? -5.120 0.346 -13.130 1.00 92.94 219 LEU A N 1
ATOM 1761 C CA . LEU A 1 219 ? -4.288 -0.863 -13.128 1.00 92.94 219 LEU A CA 1
ATOM 1762 C C . LEU A 1 219 ? -4.667 -1.864 -14.231 1.00 92.94 219 LEU A C 1
ATOM 1764 O O . LEU A 1 219 ? -3.815 -2.582 -14.746 1.00 92.94 219 LEU A O 1
ATOM 1768 N N . LYS A 1 220 ? -5.951 -1.938 -14.598 1.00 91.31 220 LYS A N 1
ATOM 1769 C CA . LYS A 1 220 ? -6.430 -2.783 -15.704 1.00 91.31 220 LYS A CA 1
ATOM 1770 C C . LYS A 1 220 ? -6.075 -2.223 -17.074 1.00 91.31 220 LYS A C 1
ATOM 1772 O O . LYS A 1 220 ? -5.866 -3.005 -18.005 1.00 91.31 220 LYS A O 1
ATOM 1777 N N . ALA A 1 221 ? -6.092 -0.900 -17.215 1.00 89.31 221 ALA A N 1
ATOM 1778 C CA . ALA A 1 221 ? -5.713 -0.227 -18.449 1.00 89.31 221 ALA A CA 1
ATOM 1779 C C . ALA A 1 221 ? -4.197 -0.310 -18.675 1.00 89.31 221 ALA A C 1
ATOM 1781 O O . ALA A 1 221 ? -3.759 -0.517 -19.804 1.00 89.31 221 ALA A O 1
ATOM 1782 N N . ASP A 1 222 ? -3.418 -0.218 -17.599 1.00 90.44 222 ASP A N 1
ATOM 1783 C CA . ASP A 1 222 ? -1.965 -0.149 -17.640 1.00 90.44 222 ASP A CA 1
ATOM 1784 C C . ASP A 1 222 ? -1.278 -1.517 -17.473 1.00 90.44 222 ASP A C 1
ATOM 1786 O O . ASP A 1 222 ? -0.644 -1.822 -16.465 1.00 90.44 222 ASP A O 1
ATOM 1790 N N . LYS A 1 223 ? -1.445 -2.389 -18.473 1.00 87.19 223 LYS A N 1
ATOM 1791 C CA . LYS A 1 223 ? -1.011 -3.801 -18.406 1.00 87.19 223 LYS A CA 1
ATOM 1792 C C . LYS A 1 223 ? 0.493 -4.020 -18.585 1.00 87.19 223 LYS A C 1
ATOM 1794 O O . LYS A 1 223 ? 0.988 -5.125 -18.319 1.00 87.19 223 LYS A O 1
ATOM 1799 N N . ASP A 1 224 ? 1.194 -3.015 -19.089 1.00 88.06 224 ASP A N 1
ATOM 1800 C CA . ASP A 1 224 ? 2.618 -3.108 -19.415 1.00 88.06 224 ASP A CA 1
ATOM 1801 C C . ASP A 1 224 ? 3.508 -2.728 -18.232 1.00 88.06 224 ASP A C 1
ATOM 1803 O O . ASP A 1 224 ? 4.673 -3.122 -18.2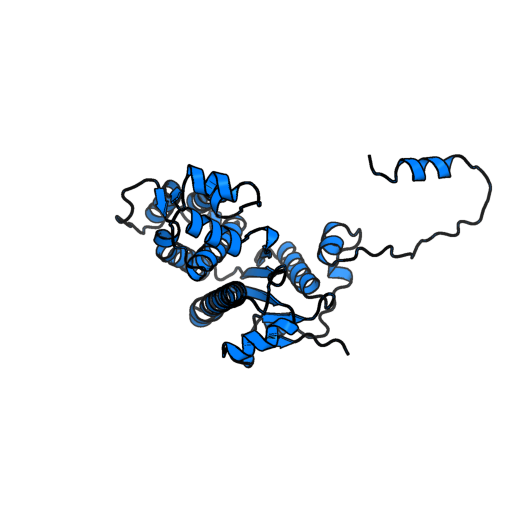00 1.00 88.06 224 ASP A O 1
ATOM 1807 N N . ASN A 1 225 ? 2.938 -2.055 -17.230 1.00 90.62 225 ASN A N 1
ATOM 1808 C CA . ASN A 1 225 ? 3.630 -1.637 -16.023 1.00 90.62 225 ASN A CA 1
ATOM 1809 C C . ASN A 1 225 ? 3.301 -2.540 -14.827 1.00 90.62 225 ASN A C 1
ATOM 1811 O O . ASN A 1 225 ? 2.243 -3.169 -14.747 1.00 90.62 225 ASN A O 1
ATOM 1815 N N . GLN A 1 226 ? 4.235 -2.602 -13.882 1.00 91.50 226 GLN A N 1
ATOM 1816 C CA . GLN A 1 226 ? 4.119 -3.344 -12.638 1.00 91.50 226 GLN A CA 1
ATOM 1817 C C . GLN A 1 226 ? 4.154 -2.391 -11.446 1.00 91.50 226 GLN A C 1
ATOM 1819 O O . GLN A 1 226 ? 5.027 -1.534 -11.347 1.00 91.50 226 GLN A O 1
ATOM 1824 N N . TYR A 1 227 ? 3.226 -2.590 -10.509 1.00 94.44 227 TYR A N 1
ATOM 1825 C CA . TYR A 1 227 ? 3.102 -1.767 -9.305 1.00 94.44 227 TYR A CA 1
ATOM 1826 C C . TYR A 1 227 ? 3.262 -2.604 -8.040 1.00 94.44 227 TYR A C 1
ATOM 1828 O O . TYR A 1 227 ? 2.498 -3.549 -7.822 1.00 94.44 227 TYR A O 1
ATOM 1836 N N . ILE A 1 228 ? 4.229 -2.256 -7.190 1.00 94.94 228 ILE A N 1
ATOM 1837 C CA . ILE A 1 228 ? 4.520 -2.995 -5.958 1.00 94.94 228 ILE A CA 1
ATOM 1838 C C . ILE A 1 228 ? 4.484 -2.069 -4.745 1.00 94.94 228 ILE A C 1
ATOM 1840 O O . ILE A 1 228 ? 5.185 -1.068 -4.692 1.00 94.94 228 ILE A O 1
ATOM 1844 N N . LEU A 1 229 ? 3.707 -2.432 -3.729 1.00 94.88 229 LEU A N 1
ATOM 1845 C CA . LEU A 1 229 ? 3.768 -1.783 -2.419 1.00 94.88 229 LEU A CA 1
ATOM 1846 C C . LEU A 1 229 ? 4.392 -2.732 -1.408 1.00 94.88 229 LEU A C 1
ATOM 1848 O O . LEU A 1 229 ? 4.041 -3.909 -1.358 1.00 94.88 229 LEU A O 1
ATOM 1852 N N . MET A 1 230 ? 5.299 -2.220 -0.587 1.00 93.50 230 MET A N 1
ATOM 1853 C CA . MET A 1 230 ? 6.031 -3.014 0.392 1.00 93.50 230 MET A CA 1
ATOM 1854 C C . MET A 1 230 ? 5.782 -2.479 1.792 1.00 93.50 230 MET A C 1
ATOM 1856 O O . MET A 1 230 ? 6.200 -1.378 2.130 1.00 93.50 230 MET A O 1
ATOM 1860 N N . PHE A 1 231 ? 5.104 -3.263 2.619 1.00 90.88 231 PHE A N 1
ATOM 1861 C CA . PHE A 1 231 ? 4.960 -2.955 4.030 1.00 90.88 231 PHE A CA 1
ATOM 1862 C C . PHE A 1 231 ? 6.155 -3.503 4.812 1.00 90.88 231 PHE A C 1
ATOM 1864 O O . PHE A 1 231 ? 6.357 -4.721 4.832 1.00 90.88 231 PHE A O 1
ATOM 1871 N N . ASP A 1 232 ? 6.901 -2.619 5.474 1.00 86.38 232 ASP A N 1
ATOM 1872 C CA . ASP A 1 232 ? 8.035 -2.972 6.341 1.00 86.38 232 ASP A CA 1
ATOM 1873 C C . ASP A 1 232 ? 7.877 -2.348 7.738 1.00 86.38 232 ASP A C 1
ATOM 1875 O O . ASP A 1 232 ? 7.039 -1.465 7.950 1.00 86.38 232 ASP A O 1
ATOM 1879 N N . ASP A 1 233 ? 8.645 -2.849 8.706 1.00 79.62 233 ASP A N 1
ATOM 1880 C CA . ASP A 1 233 ? 8.692 -2.354 10.094 1.00 79.62 233 ASP A CA 1
ATOM 1881 C C . ASP A 1 233 ? 7.346 -2.343 10.841 1.00 79.62 233 ASP A C 1
ATOM 1883 O O . ASP A 1 233 ? 7.127 -1.628 11.824 1.00 79.62 233 ASP A O 1
ATOM 1887 N N . LEU A 1 234 ? 6.413 -3.186 10.410 1.00 73.50 234 LEU A N 1
ATOM 1888 C CA . LEU A 1 234 ? 5.091 -3.302 11.026 1.00 73.50 234 LEU A CA 1
ATOM 1889 C C . LEU A 1 234 ? 5.110 -3.962 12.407 1.00 73.50 234 LEU A C 1
ATOM 1891 O O . LEU A 1 234 ? 4.141 -3.861 13.160 1.00 73.50 234 LEU A O 1
ATOM 1895 N N . ASP A 1 235 ? 6.195 -4.655 12.737 1.00 66.38 235 ASP A N 1
ATOM 1896 C CA . ASP A 1 235 ? 6.435 -5.255 14.043 1.00 66.38 235 ASP A CA 1
ATOM 1897 C C . ASP A 1 235 ? 6.894 -4.241 15.100 1.00 66.38 235 ASP A C 1
ATOM 1899 O O . ASP A 1 235 ? 6.814 -4.530 16.298 1.00 66.38 235 ASP A O 1
ATOM 1903 N N . ILE A 1 236 ? 7.346 -3.048 14.696 1.00 67.81 236 ILE A N 1
ATOM 1904 C CA . ILE A 1 236 ? 7.777 -2.011 15.636 1.00 67.81 236 ILE A CA 1
ATOM 1905 C C . ILE A 1 236 ? 6.584 -1.615 16.509 1.00 67.81 236 ILE A C 1
ATOM 1907 O O . ILE A 1 236 ? 5.521 -1.265 16.015 1.00 67.81 236 ILE A O 1
ATOM 1911 N N . GLY A 1 237 ? 6.716 -1.696 17.834 1.00 62.78 237 GLY A N 1
ATOM 1912 C CA . GLY A 1 237 ? 5.630 -1.374 18.770 1.00 62.78 237 GLY A CA 1
ATOM 1913 C C . GLY A 1 237 ? 4.435 -2.336 18.741 1.00 62.78 237 GLY A C 1
ATOM 1914 O O . GLY A 1 237 ? 3.423 -2.046 19.370 1.00 62.78 237 GLY A O 1
ATOM 1915 N N . LEU A 1 238 ? 4.524 -3.465 18.031 1.00 71.88 238 LEU A N 1
ATOM 1916 C CA . LEU A 1 238 ? 3.483 -4.486 18.047 1.00 71.88 238 LEU A CA 1
ATOM 1917 C C . LEU A 1 238 ? 3.584 -5.297 19.342 1.00 71.88 238 LEU A C 1
ATOM 1919 O O . LEU A 1 238 ? 4.570 -5.991 19.589 1.00 71.88 238 LEU A O 1
ATOM 1923 N N . ASN A 1 239 ? 2.549 -5.218 20.176 1.00 76.31 239 ASN A N 1
ATOM 1924 C CA . ASN A 1 239 ? 2.470 -5.998 21.404 1.00 76.31 239 ASN A CA 1
ATOM 1925 C C . ASN A 1 239 ? 1.549 -7.205 21.199 1.00 76.31 239 ASN A C 1
ATOM 1927 O O . ASN A 1 239 ? 0.332 -7.060 21.131 1.00 76.31 239 ASN A O 1
ATOM 1931 N N . LEU A 1 240 ? 2.132 -8.406 21.139 1.00 73.88 240 LEU A N 1
ATOM 1932 C CA . LEU A 1 240 ? 1.399 -9.665 20.934 1.00 73.88 240 LEU A CA 1
ATOM 1933 C C . LEU A 1 240 ? 0.451 -10.016 22.093 1.00 73.88 240 LEU A C 1
ATOM 1935 O O . LEU A 1 240 ? -0.405 -10.876 21.930 1.00 73.88 240 LEU A O 1
ATOM 1939 N N . ASN A 1 241 ? 0.586 -9.356 23.245 1.00 77.88 241 ASN A N 1
ATOM 1940 C CA . ASN A 1 241 ? -0.319 -9.520 24.383 1.00 77.88 241 ASN A CA 1
ATOM 1941 C C . ASN A 1 241 ? -1.469 -8.496 24.371 1.00 77.88 241 ASN A C 1
ATOM 1943 O O . ASN A 1 241 ? -2.351 -8.559 25.223 1.00 77.88 241 ASN A O 1
ATOM 1947 N N . ASN A 1 242 ? -1.457 -7.534 23.442 1.00 83.00 242 ASN A N 1
ATOM 1948 C CA . ASN A 1 242 ? -2.485 -6.508 23.316 1.00 83.00 242 ASN A CA 1
ATOM 1949 C C . ASN A 1 242 ? -3.438 -6.844 22.164 1.00 83.00 242 ASN A C 1
ATOM 1951 O O . ASN A 1 242 ? -3.041 -6.816 20.999 1.00 83.00 242 ASN A O 1
ATOM 1955 N N . GLN A 1 243 ? -4.715 -7.068 22.481 1.00 82.06 243 GLN A N 1
ATOM 1956 C CA . GLN A 1 243 ? -5.738 -7.369 21.480 1.00 82.06 243 GLN A CA 1
ATOM 1957 C C . GLN A 1 243 ? -5.844 -6.285 20.395 1.00 82.06 243 GLN A C 1
ATOM 1959 O O . GLN A 1 243 ? -6.020 -6.618 19.229 1.00 82.06 243 GLN A O 1
ATOM 1964 N N . GLU A 1 244 ? -5.665 -5.001 20.727 1.00 80.94 244 GLU A N 1
ATOM 1965 C CA . GLU A 1 244 ? -5.748 -3.932 19.723 1.00 80.94 244 GLU A CA 1
ATOM 1966 C C . GLU A 1 244 ? -4.639 -4.020 18.668 1.00 80.94 244 GLU A C 1
ATOM 1968 O O . GLU A 1 244 ? -4.883 -3.748 17.489 1.00 80.94 244 GLU A O 1
ATOM 1973 N N . SER A 1 245 ? -3.432 -4.421 19.073 1.00 79.88 245 SER A N 1
ATOM 1974 C CA . SER A 1 245 ? -2.307 -4.612 18.156 1.00 79.88 245 SER A CA 1
ATOM 1975 C C . SER A 1 245 ? -2.507 -5.864 17.295 1.00 79.88 245 SER A C 1
ATOM 1977 O O . SER A 1 245 ? -2.216 -5.841 16.098 1.00 79.88 245 SER A O 1
ATOM 1979 N N . ILE A 1 246 ? -3.085 -6.932 17.864 1.00 82.12 246 ILE A N 1
ATOM 1980 C CA . ILE A 1 246 ? -3.480 -8.135 17.112 1.00 82.12 246 ILE A CA 1
ATOM 1981 C C . ILE A 1 246 ? -4.549 -7.795 16.071 1.00 82.12 246 ILE A C 1
ATOM 1983 O O . ILE A 1 246 ? -4.417 -8.185 14.910 1.00 82.12 246 ILE A O 1
ATOM 1987 N N . ASP A 1 247 ? -5.585 -7.048 16.452 1.00 82.81 247 ASP A N 1
ATOM 1988 C CA . ASP A 1 247 ? -6.658 -6.625 15.550 1.00 82.81 247 ASP A CA 1
ATOM 1989 C C . ASP A 1 247 ? -6.111 -5.750 14.415 1.00 82.81 247 ASP A C 1
ATOM 1991 O O . ASP A 1 247 ? -6.496 -5.907 13.258 1.00 82.81 247 ASP A O 1
ATOM 1995 N N . THR A 1 248 ? -5.168 -4.858 14.729 1.00 83.69 248 THR A N 1
ATOM 1996 C CA . THR A 1 248 ? -4.500 -3.994 13.747 1.00 83.69 248 THR A CA 1
ATOM 1997 C C . THR A 1 248 ? -3.738 -4.812 12.709 1.00 83.69 248 THR A C 1
ATOM 1999 O O . THR A 1 248 ? -3.980 -4.664 11.511 1.00 83.69 248 THR A O 1
ATOM 2002 N N . LEU A 1 249 ? -2.898 -5.751 13.149 1.00 84.94 249 LEU A N 1
ATOM 2003 C CA . LEU A 1 249 ? -2.211 -6.666 12.239 1.00 84.94 249 LEU A CA 1
ATOM 2004 C C . LEU A 1 249 ? -3.201 -7.530 11.443 1.00 84.94 249 LEU A C 1
ATOM 2006 O O . LEU A 1 249 ? -3.019 -7.747 10.248 1.00 84.94 249 LEU A O 1
ATOM 2010 N N . THR A 1 250 ? -4.262 -8.014 12.083 1.00 85.44 250 THR A N 1
ATOM 2011 C CA . THR A 1 250 ? -5.276 -8.854 11.434 1.00 85.44 250 THR A CA 1
ATOM 2012 C C . THR A 1 250 ? -5.952 -8.119 10.279 1.00 85.44 250 THR A C 1
ATOM 2014 O O . THR A 1 250 ? -6.056 -8.662 9.177 1.00 85.44 250 THR A O 1
ATOM 2017 N N . GLU A 1 251 ? -6.375 -6.876 10.506 1.00 87.81 251 GLU A N 1
ATOM 2018 C CA . GLU A 1 251 ? -7.024 -6.050 9.486 1.00 87.81 251 GLU A CA 1
ATOM 2019 C C . GLU A 1 251 ? -6.076 -5.677 8.346 1.00 87.81 251 GLU A C 1
ATOM 2021 O O . GLU A 1 251 ? -6.491 -5.673 7.182 1.00 87.81 251 GLU A O 1
ATOM 2026 N N . LEU A 1 252 ? -4.790 -5.464 8.638 1.00 88.56 252 LEU A N 1
ATOM 2027 C CA . LEU A 1 252 ? -3.773 -5.307 7.604 1.00 88.56 252 LEU A CA 1
ATOM 2028 C C . LEU A 1 252 ? -3.714 -6.546 6.703 1.00 88.56 252 LEU A C 1
ATOM 2030 O O . LEU A 1 252 ? -3.874 -6.432 5.488 1.00 88.56 252 LEU A O 1
ATOM 2034 N N . ILE A 1 253 ? -3.502 -7.739 7.274 1.00 88.38 253 ILE A N 1
ATOM 2035 C CA . ILE A 1 253 ? -3.322 -8.948 6.457 1.00 88.38 253 ILE A CA 1
ATOM 2036 C C . ILE A 1 253 ? -4.598 -9.276 5.676 1.00 88.38 253 ILE A C 1
ATOM 2038 O O . ILE A 1 253 ? -4.512 -9.677 4.514 1.00 88.38 253 ILE A O 1
ATOM 2042 N N . ARG A 1 254 ? -5.784 -9.060 6.261 1.00 90.19 254 ARG A N 1
ATOM 2043 C CA . ARG A 1 254 ? -7.066 -9.191 5.548 1.00 90.19 254 ARG A CA 1
ATOM 2044 C C . ARG A 1 254 ? -7.149 -8.246 4.353 1.00 90.19 254 ARG A C 1
ATOM 2046 O O . ARG A 1 254 ? -7.487 -8.693 3.258 1.00 90.19 254 ARG A O 1
ATOM 2053 N N . THR A 1 255 ? -6.794 -6.978 4.546 1.00 92.62 255 THR A N 1
ATOM 2054 C CA . THR A 1 255 ? -6.799 -5.963 3.483 1.00 92.62 255 THR A CA 1
ATOM 2055 C C . THR A 1 255 ? -5.835 -6.333 2.357 1.00 92.62 255 THR A C 1
ATOM 2057 O O . THR A 1 255 ? -6.193 -6.288 1.183 1.00 92.62 255 THR A O 1
ATOM 2060 N N . ILE A 1 256 ? -4.625 -6.770 2.701 1.00 92.44 256 ILE A N 1
ATOM 2061 C CA . ILE A 1 256 ? -3.603 -7.150 1.721 1.00 92.44 256 ILE A CA 1
ATOM 2062 C C . ILE A 1 256 ? -4.002 -8.409 0.957 1.00 92.44 256 ILE A C 1
ATOM 2064 O O . ILE A 1 256 ? -3.858 -8.461 -0.264 1.00 92.44 256 ILE A O 1
ATOM 2068 N N . LYS A 1 257 ? -4.559 -9.407 1.650 1.00 91.81 257 LYS A N 1
ATOM 2069 C CA . LYS A 1 257 ? -5.097 -10.615 1.021 1.00 91.81 257 LYS A CA 1
ATOM 2070 C C . LYS A 1 257 ? -6.202 -10.273 0.022 1.00 91.81 257 LYS A C 1
ATOM 2072 O O . LYS A 1 257 ? -6.187 -10.817 -1.077 1.00 91.81 257 LYS A O 1
ATOM 2077 N N . TYR A 1 258 ? -7.125 -9.382 0.389 1.00 93.75 258 TYR A N 1
ATOM 2078 C CA . TYR A 1 258 ? -8.184 -8.910 -0.505 1.00 93.75 258 TYR A CA 1
ATOM 2079 C C . TYR A 1 258 ? -7.598 -8.308 -1.788 1.00 93.75 258 TYR A C 1
ATOM 2081 O O . TYR A 1 258 ? -7.940 -8.747 -2.883 1.00 93.75 258 TYR A O 1
ATOM 2089 N N . TYR A 1 259 ? -6.649 -7.375 -1.678 1.00 95.12 259 TYR A N 1
ATOM 2090 C CA . TYR A 1 259 ? -6.053 -6.757 -2.863 1.00 95.12 259 TYR A CA 1
ATOM 2091 C C . TYR A 1 259 ? -5.244 -7.744 -3.708 1.00 95.12 259 TYR A C 1
ATOM 2093 O O . TYR A 1 259 ? -5.488 -7.848 -4.904 1.00 95.12 259 TYR A O 1
ATOM 2101 N N . ASN A 1 260 ? -4.336 -8.523 -3.118 1.00 92.94 260 ASN A N 1
ATOM 2102 C CA . ASN A 1 260 ? -3.521 -9.467 -3.888 1.00 92.94 260 ASN A CA 1
ATOM 2103 C C . ASN A 1 260 ? -4.362 -10.553 -4.566 1.00 92.94 260 ASN A C 1
ATOM 2105 O O . ASN A 1 260 ? -4.163 -10.844 -5.745 1.00 92.94 260 ASN A O 1
ATOM 2109 N N . ASN A 1 261 ? -5.309 -11.147 -3.839 1.00 90.62 261 ASN A N 1
ATOM 2110 C CA . ASN A 1 261 ? -6.027 -12.315 -4.332 1.00 90.62 261 ASN A CA 1
ATOM 2111 C C . ASN A 1 261 ? -7.295 -11.924 -5.088 1.00 90.62 261 ASN A C 1
ATOM 2113 O O . ASN A 1 261 ? -7.509 -12.386 -6.206 1.00 90.62 261 ASN A O 1
ATOM 2117 N N . ASP A 1 262 ? -8.152 -11.103 -4.484 1.00 91.25 262 ASP A N 1
ATOM 2118 C CA . ASP A 1 262 ? -9.489 -10.837 -5.019 1.00 91.25 262 ASP A CA 1
ATOM 2119 C C . ASP A 1 262 ? -9.485 -9.719 -6.063 1.00 91.25 262 ASP A C 1
ATOM 2121 O O . ASP A 1 262 ? -10.298 -9.750 -6.989 1.00 91.25 262 ASP A O 1
ATOM 2125 N N . ILE A 1 263 ? -8.543 -8.777 -5.962 1.00 93.19 263 ILE A N 1
ATOM 2126 C CA . ILE A 1 263 ? -8.393 -7.694 -6.934 1.00 93.19 263 ILE A CA 1
ATOM 2127 C C . ILE A 1 263 ? -7.332 -8.036 -7.978 1.00 93.19 263 ILE A C 1
ATOM 2129 O O . ILE A 1 263 ? -7.672 -8.131 -9.154 1.00 93.19 263 ILE A O 1
ATOM 2133 N N . PHE A 1 264 ? -6.073 -8.259 -7.604 1.00 92.94 264 PHE A N 1
ATOM 2134 C CA . PHE A 1 264 ? -5.003 -8.362 -8.596 1.00 92.94 264 PHE A CA 1
ATOM 2135 C C . PHE A 1 264 ? -5.020 -9.695 -9.339 1.00 92.94 264 PHE A C 1
ATOM 2137 O O . PHE A 1 264 ? -5.187 -9.712 -10.560 1.00 92.94 264 PHE A O 1
ATOM 2144 N N . ALA A 1 265 ? -4.943 -10.814 -8.613 1.00 89.12 265 ALA A N 1
ATOM 2145 C CA . ALA A 1 265 ? -4.872 -12.138 -9.224 1.00 89.12 265 ALA A CA 1
ATOM 2146 C C . ALA A 1 265 ? -6.127 -12.474 -10.050 1.00 89.12 265 ALA A C 1
ATOM 2148 O O . ALA A 1 265 ? -6.008 -12.877 -11.206 1.00 89.12 265 ALA A O 1
ATOM 2149 N N . ARG A 1 266 ? -7.337 -12.253 -9.510 1.00 88.38 266 ARG A N 1
ATOM 2150 C CA . ARG A 1 266 ? -8.597 -12.537 -10.234 1.00 88.38 266 ARG A CA 1
ATOM 2151 C C . ARG A 1 266 ? -8.797 -11.699 -11.496 1.00 88.38 266 ARG A C 1
ATOM 2153 O O . ARG A 1 266 ? -9.515 -12.136 -12.388 1.00 88.38 266 ARG A O 1
ATOM 2160 N N . ASN A 1 267 ? -8.205 -10.507 -11.568 1.00 87.62 267 ASN A N 1
ATOM 2161 C CA . ASN A 1 267 ? -8.344 -9.617 -12.721 1.00 87.62 267 ASN A CA 1
ATOM 2162 C C . ASN A 1 267 ? -7.112 -9.628 -13.646 1.00 87.62 267 ASN A C 1
ATOM 2164 O O . ASN A 1 267 ? -7.084 -8.854 -14.601 1.00 87.62 267 ASN A O 1
ATOM 2168 N N . GLY A 1 268 ? -6.105 -10.472 -13.380 1.00 87.00 268 GLY A N 1
ATOM 2169 C CA . GLY A 1 268 ? -4.870 -10.532 -14.172 1.00 87.00 268 GLY A CA 1
ATOM 2170 C C . GLY A 1 268 ? -4.046 -9.239 -14.130 1.00 87.00 268 GLY A C 1
ATOM 2171 O O . GLY A 1 268 ? -3.357 -8.920 -15.095 1.00 87.00 268 GLY A O 1
ATOM 2172 N N . ILE A 1 269 ? -4.153 -8.472 -13.042 1.00 91.50 269 ILE A N 1
ATOM 2173 C CA . ILE A 1 269 ? -3.433 -7.210 -12.855 1.00 91.50 269 ILE A CA 1
ATOM 2174 C C . ILE A 1 269 ? -2.013 -7.514 -12.365 1.00 91.50 269 ILE A C 1
ATOM 2176 O O . ILE A 1 269 ? -1.832 -8.246 -11.390 1.00 91.50 269 ILE A O 1
ATOM 2180 N N . LYS A 1 270 ? -1.006 -6.902 -12.999 1.00 89.31 270 LYS A N 1
ATOM 2181 C CA . LYS A 1 270 ? 0.407 -6.993 -12.598 1.00 89.31 270 LYS A CA 1
ATOM 2182 C C . LYS A 1 270 ? 0.705 -6.049 -11.432 1.00 89.31 270 LYS A C 1
ATOM 2184 O O . LYS A 1 270 ? 1.429 -5.064 -11.550 1.00 89.31 270 LYS A O 1
ATOM 2189 N N . SER A 1 271 ? 0.109 -6.316 -10.281 1.00 92.94 271 SER A N 1
ATOM 2190 C CA . SER A 1 271 ? 0.375 -5.545 -9.068 1.00 92.94 271 SER A CA 1
ATOM 2191 C C . SER A 1 271 ? 0.479 -6.446 -7.861 1.00 92.94 271 SER A C 1
ATOM 2193 O O . SER A 1 271 ? -0.113 -7.526 -7.823 1.00 92.94 271 SER A O 1
ATOM 2195 N N . LYS A 1 272 ? 1.259 -6.007 -6.874 1.00 93.50 272 LYS A N 1
ATOM 2196 C CA . LYS A 1 272 ? 1.520 -6.803 -5.684 1.00 93.50 272 LYS A CA 1
ATOM 2197 C C . LYS A 1 272 ? 1.709 -5.942 -4.451 1.00 93.50 272 LYS A C 1
ATOM 2199 O O . LYS A 1 272 ? 2.359 -4.908 -4.494 1.00 93.50 272 LYS A O 1
ATOM 2204 N N . ILE A 1 273 ? 1.181 -6.401 -3.328 1.00 95.06 273 ILE A N 1
ATOM 2205 C CA . ILE A 1 273 ? 1.482 -5.838 -2.016 1.00 95.06 273 ILE A CA 1
ATOM 2206 C C . ILE A 1 273 ? 2.247 -6.892 -1.223 1.00 95.06 273 ILE A C 1
ATOM 2208 O O . ILE A 1 273 ? 1.723 -7.980 -1.000 1.00 95.06 273 ILE A O 1
ATOM 2212 N N . ILE A 1 274 ? 3.469 -6.586 -0.805 1.00 93.00 274 ILE A N 1
ATOM 2213 C CA . ILE A 1 274 ? 4.355 -7.486 -0.062 1.00 93.00 274 ILE A CA 1
ATOM 2214 C C . ILE A 1 274 ? 4.408 -7.030 1.395 1.00 93.00 274 ILE A C 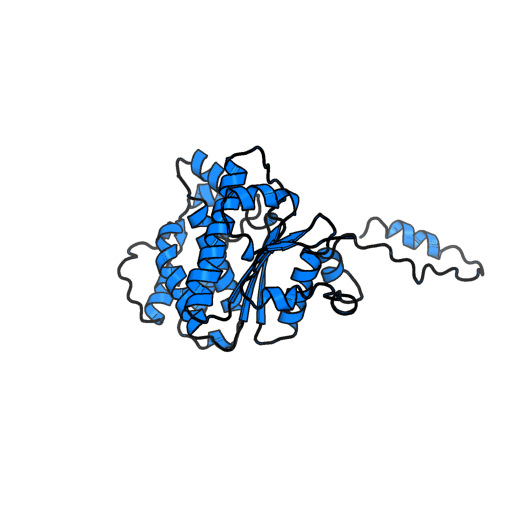1
ATOM 2216 O O . ILE A 1 274 ? 4.429 -5.834 1.671 1.00 93.00 274 ILE A O 1
ATOM 2220 N N . VAL A 1 275 ? 4.426 -7.981 2.328 1.00 91.06 275 VAL A N 1
ATOM 2221 C CA . VAL A 1 275 ? 4.525 -7.708 3.766 1.00 91.06 275 VAL A CA 1
ATOM 2222 C C . VAL A 1 275 ? 5.754 -8.383 4.336 1.00 91.06 275 VAL A C 1
ATOM 2224 O O . VAL A 1 275 ? 5.879 -9.609 4.274 1.00 91.06 275 VAL A O 1
ATOM 2227 N N . PHE A 1 276 ? 6.621 -7.593 4.949 1.00 88.38 276 PHE A N 1
ATOM 2228 C CA . PHE A 1 276 ? 7.744 -8.076 5.732 1.00 88.38 276 PHE A CA 1
ATOM 2229 C C . PHE A 1 276 ? 7.336 -8.136 7.204 1.00 88.38 276 PHE A C 1
ATOM 2231 O O . PHE A 1 276 ? 6.889 -7.150 7.782 1.00 88.38 276 PHE A O 1
ATOM 2238 N N . LEU A 1 277 ? 7.455 -9.313 7.824 1.00 85.75 277 LEU A N 1
ATOM 2239 C CA . LEU A 1 277 ? 7.136 -9.504 9.242 1.00 85.75 277 LEU A CA 1
ATOM 2240 C C . LEU A 1 277 ? 8.204 -10.336 9.943 1.00 85.75 277 LEU A C 1
ATOM 2242 O O . LEU A 1 277 ? 8.958 -11.104 9.336 1.00 85.75 277 LEU A O 1
ATOM 2246 N N . ARG A 1 278 ? 8.250 -10.221 11.268 1.00 83.88 278 ARG A N 1
ATOM 2247 C CA . ARG A 1 278 ? 9.069 -11.111 12.087 1.00 83.88 278 ARG A CA 1
ATOM 2248 C C . ARG A 1 278 ? 8.460 -12.503 12.220 1.00 83.88 278 ARG A C 1
ATOM 2250 O O . ARG A 1 278 ? 7.248 -12.693 12.195 1.00 83.88 278 ARG A O 1
ATOM 2257 N N . THR A 1 279 ? 9.321 -13.506 12.385 1.00 80.75 279 THR A N 1
ATOM 2258 C CA . THR A 1 279 ? 8.914 -14.915 12.527 1.00 80.75 279 THR A CA 1
ATOM 2259 C C . THR A 1 279 ? 8.182 -15.229 13.828 1.00 80.75 279 THR A C 1
ATOM 2261 O O . THR A 1 279 ? 7.449 -16.207 13.872 1.00 80.75 279 THR A O 1
ATOM 2264 N N . ASP A 1 280 ? 8.368 -14.449 14.890 1.00 75.69 280 ASP A N 1
ATOM 2265 C CA . ASP A 1 280 ? 7.638 -14.602 16.159 1.00 75.69 280 ASP A CA 1
ATOM 2266 C C . ASP A 1 280 ? 6.144 -14.259 16.023 1.00 75.69 280 ASP A C 1
ATOM 2268 O O . ASP A 1 280 ? 5.308 -14.848 16.704 1.00 75.69 280 ASP A O 1
ATOM 2272 N N . ILE A 1 281 ? 5.788 -13.410 15.056 1.00 77.38 281 ILE A N 1
ATOM 2273 C CA . ILE A 1 281 ? 4.398 -13.078 14.704 1.00 77.38 281 ILE A CA 1
ATOM 2274 C C . ILE A 1 281 ? 3.678 -14.261 14.025 1.00 77.38 281 ILE A C 1
ATOM 2276 O O . ILE A 1 281 ? 2.447 -14.319 13.977 1.00 77.38 281 ILE A O 1
ATOM 2280 N N . LYS A 1 282 ? 4.422 -15.265 13.544 1.00 73.88 282 LYS A N 1
ATOM 2281 C CA . LYS A 1 282 ? 3.884 -16.421 12.808 1.00 73.88 282 LYS A CA 1
ATOM 2282 C C . LYS A 1 282 ? 2.767 -17.147 13.562 1.00 73.88 282 LYS A C 1
ATOM 2284 O O . LYS A 1 282 ? 1.798 -17.574 12.940 1.00 73.88 282 LYS A O 1
ATOM 2289 N N . ASN A 1 283 ? 2.872 -17.260 14.886 1.00 66.62 283 ASN A N 1
ATOM 2290 C CA . ASN A 1 283 ? 1.873 -17.956 15.701 1.00 66.62 283 ASN A CA 1
ATOM 2291 C C . ASN A 1 283 ? 0.497 -17.275 15.639 1.00 66.62 283 ASN A C 1
ATOM 2293 O O . ASN A 1 283 ? -0.517 -17.962 15.562 1.00 66.62 283 ASN A O 1
ATOM 2297 N N . ILE A 1 284 ? 0.455 -15.942 15.571 1.00 67.81 284 ILE A N 1
ATOM 2298 C CA . ILE A 1 284 ? -0.796 -15.190 15.393 1.00 67.81 284 ILE A CA 1
ATOM 2299 C C . ILE A 1 284 ? -1.387 -15.455 14.011 1.00 67.81 284 ILE A C 1
ATOM 2301 O O . ILE A 1 284 ? -2.582 -15.700 13.875 1.00 67.81 284 ILE A O 1
ATOM 2305 N N . LEU A 1 285 ? -0.547 -15.475 12.979 1.00 66.00 285 LEU A N 1
ATOM 2306 C CA . LEU A 1 285 ? -0.991 -15.709 11.605 1.00 66.00 285 LEU A CA 1
ATOM 2307 C C . LEU A 1 285 ? -1.606 -17.109 11.423 1.00 66.00 285 LEU A C 1
ATOM 2309 O O . LEU A 1 285 ? -2.567 -17.259 10.667 1.00 66.00 285 LEU A O 1
ATOM 2313 N N . PHE A 1 286 ? -1.110 -18.113 12.158 1.00 62.41 286 PHE A N 1
ATOM 2314 C CA . PHE A 1 286 ? -1.724 -19.445 12.221 1.00 62.41 286 PHE A CA 1
ATOM 2315 C C . PHE A 1 286 ? -3.100 -19.431 12.894 1.00 62.41 286 PHE A C 1
ATOM 2317 O O . PHE A 1 286 ? -4.027 -20.060 12.383 1.00 62.41 286 PHE A O 1
ATOM 2324 N N . ILE A 1 287 ? -3.243 -18.706 14.007 1.00 57.44 287 ILE A N 1
ATOM 2325 C CA . ILE A 1 287 ? -4.517 -18.568 14.731 1.00 57.44 287 ILE A CA 1
ATOM 2326 C C . ILE A 1 287 ? -5.577 -17.903 13.841 1.00 57.44 287 ILE A C 1
ATOM 2328 O O . ILE A 1 287 ? -6.742 -18.289 13.863 1.00 57.44 287 ILE A O 1
ATOM 2332 N N . LEU A 1 288 ? -5.168 -16.967 12.984 1.00 56.81 288 LEU A N 1
ATOM 2333 C CA . LEU A 1 288 ? -6.053 -16.258 12.058 1.00 56.81 288 LEU A CA 1
ATOM 2334 C C . LEU A 1 288 ? -6.510 -17.093 10.841 1.00 56.81 288 LEU A C 1
ATOM 2336 O O . LEU A 1 288 ? -7.172 -16.549 9.957 1.00 56.81 288 LEU A O 1
ATOM 2340 N N . GLN A 1 289 ? -6.158 -18.387 10.759 1.00 54.22 289 GLN A N 1
ATOM 2341 C CA . GLN A 1 289 ? -6.453 -19.285 9.624 1.00 54.22 289 GLN A CA 1
ATOM 2342 C C . GLN A 1 289 ? -6.059 -18.705 8.252 1.00 54.22 289 GLN A C 1
ATOM 2344 O O . GLN A 1 289 ? -6.616 -19.049 7.203 1.00 54.22 289 GLN A O 1
ATOM 2349 N N . ILE A 1 290 ? -5.059 -17.824 8.228 1.00 55.84 290 ILE A N 1
ATOM 2350 C CA . ILE A 1 290 ? -4.497 -17.299 6.989 1.00 55.84 290 ILE A CA 1
ATOM 2351 C C . ILE A 1 290 ? -3.631 -18.430 6.436 1.00 55.84 290 ILE A C 1
ATOM 2353 O O . ILE A 1 290 ? -2.534 -18.676 6.921 1.00 55.84 290 ILE A O 1
ATOM 2357 N N . CYS A 1 291 ? -4.218 -19.205 5.516 1.00 46.69 291 CYS A N 1
ATOM 2358 C CA . CYS A 1 291 ? -3.707 -20.459 4.957 1.00 46.69 291 CYS A CA 1
ATOM 2359 C C . CYS A 1 291 ? -2.172 -20.545 4.892 1.00 46.69 291 CYS A C 1
ATOM 2361 O O . CYS A 1 291 ? -1.506 -19.668 4.345 1.00 46.69 291 CYS A O 1
ATOM 2363 N N . GLN A 1 292 ? -1.627 -21.679 5.343 1.00 46.94 292 GLN A N 1
ATOM 2364 C CA . GLN A 1 292 ? -0.187 -21.976 5.406 1.00 46.94 292 GLN A CA 1
ATOM 2365 C C . GLN A 1 292 ? 0.564 -21.802 4.069 1.00 46.94 292 GLN A C 1
ATOM 2367 O O . GLN A 1 292 ? 1.786 -21.680 4.057 1.00 46.94 292 GLN A O 1
ATOM 2372 N N . ARG A 1 293 ? -0.159 -21.759 2.943 1.00 50.16 293 ARG A N 1
ATOM 2373 C CA . ARG A 1 293 ? 0.372 -21.697 1.576 1.00 50.16 293 ARG A CA 1
ATOM 2374 C C . ARG A 1 293 ? 0.954 -20.327 1.176 1.00 50.16 293 ARG A C 1
ATOM 2376 O O . ARG A 1 293 ? 1.632 -20.249 0.161 1.00 50.16 293 ARG A O 1
ATOM 2383 N N . PHE A 1 294 ? 0.741 -19.272 1.970 1.00 51.38 294 PHE A N 1
ATOM 2384 C CA . PHE A 1 294 ? 1.147 -17.896 1.626 1.00 51.38 294 PHE A CA 1
ATOM 2385 C C . PHE A 1 294 ? 2.476 -17.423 2.240 1.00 51.38 294 PHE A C 1
ATOM 2387 O O . PHE A 1 294 ? 2.934 -16.327 1.911 1.00 51.38 294 PHE A O 1
ATOM 2394 N N . PHE A 1 295 ? 3.104 -18.219 3.113 1.00 52.88 295 PHE A N 1
ATOM 2395 C CA . PHE A 1 295 ? 4.309 -17.802 3.837 1.00 52.88 295 PHE A CA 1
ATOM 2396 C C . PHE A 1 295 ? 5.599 -18.221 3.136 1.00 52.88 295 PHE A C 1
ATOM 2398 O O . PHE A 1 295 ? 5.763 -19.374 2.728 1.00 52.88 295 PHE A O 1
ATOM 2405 N N . LEU A 1 296 ? 6.555 -17.295 3.092 1.00 47.69 296 LEU A N 1
ATOM 2406 C CA . LEU A 1 296 ? 7.967 -17.598 2.898 1.00 47.69 296 LEU A CA 1
ATOM 2407 C C . LEU A 1 296 ? 8.692 -17.398 4.232 1.00 47.69 296 LEU A C 1
ATOM 2409 O O . LEU A 1 296 ? 8.599 -16.331 4.836 1.00 47.69 296 LEU A O 1
ATOM 2413 N N . VAL A 1 297 ? 9.357 -18.442 4.730 1.00 56.81 297 VAL A N 1
ATOM 2414 C CA . VAL A 1 297 ? 10.084 -18.403 6.007 1.00 56.81 297 VAL A CA 1
ATOM 2415 C C . VAL A 1 297 ? 11.575 -18.380 5.712 1.00 56.81 297 VAL A C 1
ATOM 2417 O O . VAL A 1 297 ? 12.120 -19.377 5.248 1.00 56.81 297 VAL A O 1
ATOM 2420 N N . MET A 1 298 ? 12.225 -17.261 6.026 1.00 41.69 298 MET A N 1
ATOM 2421 C CA . MET A 1 298 ? 13.680 -17.133 6.011 1.00 41.69 298 MET A CA 1
ATOM 2422 C C . MET A 1 298 ? 14.236 -17.910 7.214 1.00 41.69 298 MET A C 1
ATOM 2424 O O . MET A 1 298 ? 14.052 -17.491 8.363 1.00 41.69 298 MET A O 1
ATOM 2428 N N . LYS A 1 299 ? 14.870 -19.063 6.978 1.00 37.81 299 LYS A N 1
ATOM 2429 C CA . LYS A 1 299 ? 15.680 -19.753 7.994 1.00 37.81 299 LYS A CA 1
ATOM 2430 C C . LYS A 1 299 ? 17.128 -19.278 7.875 1.00 37.81 299 LYS A C 1
ATOM 2432 O O . LYS A 1 299 ? 17.647 -19.185 6.771 1.00 37.81 299 LYS A O 1
ATOM 2437 N N . GLN A 1 300 ? 17.742 -18.967 9.011 1.00 38.16 300 GLN A N 1
ATOM 2438 C CA . GLN A 1 300 ? 19.196 -18.989 9.151 1.00 38.16 300 GLN A CA 1
ATOM 2439 C C . GLN A 1 300 ? 19.533 -20.367 9.715 1.00 38.16 300 GLN A C 1
ATOM 2441 O O . GLN A 1 300 ? 18.941 -20.742 10.732 1.00 38.16 300 GLN A O 1
ATOM 2446 N N . ASP A 1 301 ? 20.388 -21.107 9.015 1.00 37.22 301 ASP A N 1
ATOM 2447 C CA . ASP A 1 301 ? 21.046 -22.293 9.565 1.00 37.22 301 ASP A CA 1
ATOM 2448 C C . ASP A 1 301 ? 22.122 -21.878 10.581 1.00 37.22 301 ASP A C 1
ATOM 2450 O O . ASP A 1 301 ? 22.756 -20.814 10.373 1.00 37.22 301 ASP A O 1
#

Solvent-accessible surface area (backbone atoms only — not comparable to full-atom values): 17548 Å² total; per-residue (Å²): 137,60,94,56,56,72,58,61,63,62,65,74,74,69,87,72,96,65,85,80,84,65,69,83,86,64,78,80,73,66,94,40,54,65,55,29,63,72,67,47,97,58,64,51,73,81,74,66,72,75,86,76,48,54,70,69,45,51,72,58,87,29,41,36,44,27,26,55,91,89,65,48,64,62,41,54,53,52,44,52,47,53,52,25,76,76,34,98,47,35,45,64,51,79,48,44,42,80,47,50,54,61,68,57,52,38,49,52,28,51,74,74,73,38,88,62,58,64,49,57,52,49,50,47,51,54,52,53,51,51,49,53,51,50,66,68,39,70,81,47,68,77,44,66,36,44,69,29,50,43,50,27,48,67,74,33,32,71,82,70,58,34,52,87,77,49,50,62,58,40,42,71,75,51,48,71,45,32,66,38,61,34,46,53,50,19,33,53,58,64,69,49,80,71,84,80,70,85,60,60,57,44,49,53,74,77,44,42,67,61,48,50,50,52,53,50,54,49,46,64,71,44,71,83,38,35,44,39,41,34,37,35,62,64,59,67,92,54,42,92,89,37,66,70,45,48,51,49,54,49,33,46,53,52,51,50,48,44,46,41,50,67,48,17,57,72,64,73,33,58,48,45,59,38,38,43,40,48,51,82,57,46,63,57,46,57,74,67,65,58,60,83,85,35,67,44,75,63,76,82,132

pLDDT: mean 73.32, std 16.53, range [33.47, 95.12]

Secondary structure (DSSP, 8-state):
--TTHHHHHHHTT----------TT-----SSHHHHHHH-SS-GGGT---TT-HHHHHTTT--EEE--TTSSHHHHHHHHHHHHHH-TTEEEEEEETTT--HHHHHHHHHHTT----HHHHHHHHHHHHHHHHHHH-GGGGGSTTHHHHHHHHHHHHHHHS--TTHHHHHHHHHTTEEE-HHHHHHHHHTT---TT--SSEEEHHHHHHHHHHHHHHHHHH-TT-EEEEEEE-TTTT--TT-HHHHHHHHHHHHHHHIIIIIIIIHHT--EEEEEEE-GGGHHHHHHTT--GGGEEE----

Foldseek 3Di:
DDPCPVVVVVVVPDDDDDDPPDPPPVPPDPQDLVCCCVPPPDHLLVPDDPPPCVVVVQQDQAFEEAAAPPLCLVVVVSNLVVVQVVDLQEFEDEDECQQPVLVVLQVLCVVVVHHDDLLLLLLLQVLLVLLVRCVVNPVCVPPFLNVLSVVQSVQQCLVHGPRPPSSNVCCVVPNQKGQCPSVCVSCVRNVNPPPPDPDRIDRSSVCSVVSVVVSLVVQLVSQRHAYEYEYPNLCPVQDPVDVVSLSNVLSNVVSQCCCSPVRCVVSVGRYHYHYYYYPVCVVSCVVSPVDPVHYDYRDDD

Nearest PDB structures (foldseek):
  8rhn-assembly1_L  TM=4.242E-01  e=8.444E-01  Homo sapiens
  1pzn-assembly1_B  TM=4.440E-01  e=1.810E+00  Pyrococcus furiosus
  1pzn-assembly1_G  TM=4.711E-01  e=7.060E+00  Pyrococcus furiosus
  4mkn-assembly1_A-2  TM=3.220E-01  e=6.331E+00  Chlamydomonas reinhardtii

Sequence (301 aa):
MGVLDKLINRTRNNGGNSYHKTTKGFCIGIPEAEAEATTASIKLDTFFVDYLDVLKQLNNEKFIVLGRKGTGKSAIGEHILSLAKNEANMFCDFIKKEDIDIEKIVQIGKIEGIRIERGLLYKWIVLTKFVVLFAENQSLTCIKGMKYLSDFIKKSRGFINIKNYEVKEVIQQYGLSVSIEYFKRYLSASGNNNKQYKYEKAEFYKLIPDLEKVVIDILKADKDNQYILMFDDLDIGLNLNNQESIDTLTELIRTIKYYNNDIFARNGIKSKIIVFLRTDIKNILFILQICQRFFLVMKQD